Protein AF-A0A6P4ZJT4-F1 (afdb_monomer_lite)

Structure (mmCIF, N/CA/C/O backbone):
data_AF-A0A6P4ZJT4-F1
#
_entry.id   AF-A0A6P4ZJT4-F1
#
loop_
_atom_site.group_PDB
_atom_site.id
_atom_site.type_symbol
_atom_site.label_atom_id
_atom_site.label_alt_id
_atom_site.label_comp_id
_atom_site.label_asym_id
_atom_site.label_entity_id
_atom_site.label_seq_id
_atom_site.pdbx_PDB_ins_code
_atom_site.Cartn_x
_atom_site.Cartn_y
_atom_site.Cartn_z
_atom_site.occupancy
_atom_site.B_iso_or_equiv
_atom_site.auth_seq_id
_atom_site.auth_comp_id
_atom_site.auth_asym_id
_atom_site.auth_atom_id
_atom_site.pdbx_PDB_model_num
ATOM 1 N N . MET A 1 1 ? -10.782 26.695 17.161 1.00 53.09 1 MET A N 1
ATOM 2 C CA . MET A 1 1 ? -10.018 25.432 17.082 1.00 53.09 1 MET A CA 1
ATOM 3 C C . MET A 1 1 ? -9.394 25.384 15.690 1.00 53.09 1 MET A C 1
ATOM 5 O O . MET A 1 1 ? -10.110 25.182 14.721 1.00 53.09 1 MET A O 1
ATOM 9 N N . MET A 1 2 ? -8.121 25.774 15.571 1.00 40.50 2 MET A N 1
ATOM 10 C CA . MET A 1 2 ? -7.409 25.931 14.291 1.00 40.50 2 MET A CA 1
ATOM 11 C C . MET A 1 2 ? -7.047 24.556 13.714 1.00 40.50 2 MET A C 1
ATOM 13 O O . MET A 1 2 ? -6.354 23.785 14.372 1.00 40.50 2 MET A O 1
ATOM 17 N N . MET A 1 3 ? -7.505 24.258 12.495 1.00 47.78 3 MET A N 1
ATOM 18 C CA . MET A 1 3 ? -7.071 23.082 11.738 1.00 47.78 3 MET A CA 1
ATOM 19 C C . MET A 1 3 ? -5.706 23.366 11.100 1.00 47.78 3 MET A C 1
ATOM 21 O O . MET A 1 3 ? -5.575 24.247 10.252 1.00 47.78 3 MET A O 1
ATOM 25 N N . MET A 1 4 ? -4.686 22.624 11.530 1.00 55.84 4 MET A N 1
ATOM 26 C CA . MET A 1 4 ? -3.357 22.615 10.920 1.00 55.84 4 MET A CA 1
ATOM 27 C C . MET A 1 4 ? -3.413 21.809 9.615 1.00 55.84 4 MET A C 1
ATOM 29 O O . MET A 1 4 ? -3.658 20.605 9.632 1.00 55.84 4 MET A O 1
ATOM 33 N N . MET A 1 5 ? -3.186 22.477 8.483 1.00 57.88 5 MET A N 1
ATOM 34 C CA . MET A 1 5 ? -3.015 21.843 7.173 1.00 57.88 5 MET A CA 1
ATOM 35 C C . MET A 1 5 ? -1.706 21.038 7.150 1.00 57.88 5 MET A C 1
ATOM 37 O O . MET A 1 5 ? -0.626 21.583 7.385 1.00 57.88 5 MET A O 1
ATOM 41 N N . GLY A 1 6 ? -1.804 19.740 6.858 1.00 51.75 6 GLY A N 1
ATOM 42 C CA . GLY A 1 6 ? -0.665 18.837 6.710 1.00 51.75 6 GLY A CA 1
ATOM 43 C C . GLY A 1 6 ? 0.216 19.216 5.518 1.00 51.75 6 GLY A C 1
ATOM 44 O O . GLY A 1 6 ? -0.251 19.357 4.390 1.00 51.75 6 GLY A O 1
ATOM 45 N N . SER A 1 7 ? 1.511 19.381 5.781 1.00 51.06 7 SER A N 1
ATOM 46 C CA . SER A 1 7 ? 2.529 19.710 4.787 1.00 51.06 7 SER A CA 1
ATOM 47 C C . SER A 1 7 ? 2.792 18.514 3.860 1.00 51.06 7 SER A C 1
ATOM 49 O O . SER A 1 7 ? 3.227 17.452 4.309 1.00 51.06 7 SER A O 1
ATOM 51 N N . ALA A 1 8 ? 2.533 18.679 2.561 1.00 53.91 8 ALA A N 1
ATOM 52 C CA . ALA A 1 8 ? 2.840 17.682 1.542 1.00 53.91 8 ALA A CA 1
ATOM 53 C C . ALA A 1 8 ? 4.365 17.552 1.360 1.00 53.91 8 ALA A C 1
ATOM 55 O O . ALA A 1 8 ? 5.026 18.429 0.797 1.00 53.91 8 ALA A O 1
ATOM 56 N N . LYS A 1 9 ? 4.931 16.436 1.836 1.00 55.84 9 LYS A N 1
ATOM 57 C CA . LYS A 1 9 ? 6.321 16.039 1.574 1.00 55.84 9 LYS A CA 1
ATOM 58 C C . LYS A 1 9 ? 6.493 15.779 0.075 1.00 55.84 9 LYS A C 1
ATOM 60 O O . LYS A 1 9 ? 5.914 14.841 -0.466 1.00 55.84 9 LYS A O 1
ATOM 65 N N . ARG A 1 10 ? 7.297 16.607 -0.597 1.00 51.69 10 ARG A N 1
ATOM 66 C CA . ARG A 1 10 ? 7.714 16.372 -1.988 1.00 51.69 10 ARG A CA 1
ATOM 67 C C . ARG A 1 10 ? 8.561 15.092 -2.058 1.00 51.69 10 ARG A C 1
ATOM 69 O O . ARG A 1 10 ? 9.403 14.905 -1.176 1.00 51.69 10 ARG A O 1
ATOM 76 N N . PRO A 1 11 ? 8.396 14.241 -3.085 1.00 56.72 11 PRO A N 1
ATOM 77 C CA . PRO A 1 11 ? 9.310 13.130 -3.312 1.00 56.72 11 PRO A CA 1
ATOM 78 C C . PRO A 1 11 ? 10.709 13.681 -3.611 1.00 56.72 11 PRO A C 1
ATOM 80 O O . PRO A 1 11 ? 10.875 14.605 -4.411 1.00 56.72 11 PRO A O 1
ATOM 83 N N . SER A 1 12 ? 11.711 13.144 -2.919 1.00 62.28 12 SER A N 1
ATOM 84 C CA . SER A 1 12 ? 13.115 13.457 -3.162 1.00 62.28 12 SER A CA 1
ATOM 85 C C . SER A 1 12 ? 13.515 12.999 -4.570 1.00 62.28 12 SER A C 1
ATOM 87 O O . SER A 1 12 ? 13.086 11.930 -5.009 1.00 62.28 12 SER A O 1
ATOM 89 N N . PRO A 1 13 ? 14.346 13.766 -5.297 1.00 50.84 13 PRO A N 1
ATOM 90 C CA . PRO A 1 13 ? 14.878 13.303 -6.568 1.00 50.84 13 PRO A CA 1
ATOM 91 C C . PRO A 1 13 ? 15.737 12.060 -6.321 1.00 50.84 13 PRO A C 1
ATOM 93 O O . PRO A 1 13 ? 16.688 12.090 -5.533 1.00 50.84 13 PRO A O 1
ATOM 96 N N . SER A 1 14 ? 15.386 10.957 -6.985 1.00 56.62 14 SER A N 1
ATOM 97 C CA . SER A 1 14 ? 16.193 9.744 -7.006 1.00 56.62 14 SER A CA 1
ATOM 98 C C . SER A 1 14 ? 17.591 10.103 -7.500 1.00 56.62 14 SER A C 1
ATOM 100 O O . SER A 1 14 ? 17.756 10.577 -8.626 1.00 56.62 14 SER A O 1
ATOM 102 N N . ARG A 1 15 ? 18.605 9.884 -6.659 1.00 45.78 15 ARG A N 1
ATOM 103 C CA . ARG A 1 15 ? 20.004 9.905 -7.086 1.00 45.78 15 ARG A CA 1
ATOM 104 C C . ARG A 1 15 ? 20.163 8.855 -8.182 1.00 45.78 15 ARG A C 1
ATOM 106 O O . ARG A 1 15 ? 20.224 7.667 -7.885 1.00 45.78 15 ARG A O 1
ATOM 113 N N . CYS A 1 16 ? 20.246 9.292 -9.434 1.00 40.81 16 CYS A N 1
ATOM 114 C CA . CYS A 1 16 ? 20.823 8.481 -10.492 1.00 40.81 16 CYS A CA 1
ATOM 115 C C . CYS A 1 16 ? 22.247 8.131 -10.055 1.00 40.81 16 CYS A C 1
ATOM 117 O O . CYS A 1 16 ? 23.111 9.006 -9.979 1.00 40.81 16 CYS A O 1
ATOM 119 N N . SER A 1 17 ? 22.494 6.865 -9.725 1.00 48.25 17 SER A N 1
ATOM 120 C CA . SER A 1 17 ? 23.848 6.349 -9.588 1.00 48.25 17 SER A CA 1
ATOM 121 C C . SER A 1 17 ? 24.466 6.333 -10.982 1.00 48.25 17 SER A C 1
ATOM 123 O O . SER A 1 17 ? 24.326 5.367 -11.731 1.00 48.25 17 SER A O 1
ATOM 125 N N . SER A 1 18 ? 25.120 7.428 -11.365 1.00 47.78 18 SER A N 1
ATOM 126 C CA . SER A 1 18 ? 26.053 7.398 -12.481 1.00 47.78 18 SER A CA 1
ATOM 127 C C . SER A 1 18 ? 27.226 6.528 -12.044 1.00 47.78 18 SER A C 1
ATOM 129 O O . SER A 1 18 ? 28.156 6.996 -11.384 1.00 47.78 18 SER A O 1
ATOM 131 N N . THR A 1 19 ? 27.162 5.240 -12.361 1.00 49.78 19 THR A N 1
ATOM 132 C CA . THR A 1 19 ? 28.327 4.365 -12.314 1.00 49.78 19 THR A CA 1
ATOM 133 C C . THR A 1 19 ? 29.277 4.878 -13.386 1.00 49.78 19 THR A C 1
ATOM 135 O O . THR A 1 19 ? 29.149 4.552 -14.563 1.00 49.78 19 THR A O 1
ATOM 138 N N . VAL A 1 20 ? 30.176 5.778 -12.993 1.00 56.41 20 VAL A N 1
ATOM 139 C CA . VAL A 1 20 ? 31.288 6.190 -13.844 1.00 56.41 20 VAL A CA 1
ATOM 140 C C . VAL A 1 20 ? 32.082 4.915 -14.130 1.00 56.41 20 VAL A C 1
ATOM 142 O O . VAL A 1 20 ? 32.485 4.250 -13.170 1.00 56.41 20 VAL A O 1
ATOM 145 N N . PRO A 1 21 ? 32.285 4.513 -15.396 1.00 53.72 21 PRO A N 1
ATOM 146 C CA . PRO A 1 21 ? 33.153 3.387 -15.682 1.00 53.72 21 PRO A CA 1
ATOM 147 C C . PRO A 1 21 ? 34.548 3.755 -15.175 1.00 53.72 21 PRO A C 1
ATOM 149 O O . PRO A 1 21 ? 35.162 4.714 -15.643 1.00 53.72 21 PRO A O 1
ATOM 152 N N . VAL A 1 22 ? 35.018 3.024 -14.165 1.00 56.09 22 VAL A N 1
ATOM 153 C CA . VAL A 1 22 ? 36.382 3.138 -13.654 1.00 56.09 22 VAL A CA 1
ATOM 154 C C . VAL A 1 22 ? 37.305 2.797 -14.819 1.00 56.09 22 VAL A C 1
ATOM 156 O O . VAL A 1 22 ? 37.375 1.646 -15.248 1.00 56.09 22 VAL A O 1
ATOM 159 N N . LEU A 1 23 ? 37.974 3.811 -15.372 1.00 56.72 23 LEU A N 1
ATOM 160 C CA . LEU A 1 23 ? 39.042 3.598 -16.341 1.00 56.72 23 LEU A CA 1
ATOM 161 C C . LEU A 1 23 ? 40.081 2.662 -15.706 1.00 56.72 23 LEU A C 1
ATOM 163 O O . LEU A 1 23 ? 40.459 2.888 -14.551 1.00 56.72 23 LEU A O 1
ATOM 167 N N . PRO A 1 24 ? 40.557 1.628 -16.423 1.00 55.00 24 PRO A N 1
ATOM 168 C CA . PRO A 1 24 ? 41.607 0.767 -15.906 1.00 55.00 24 PRO A CA 1
ATOM 169 C C . PRO A 1 24 ? 42.816 1.637 -15.561 1.00 55.00 24 PRO A C 1
ATOM 171 O O . PRO A 1 24 ? 43.368 2.324 -16.423 1.00 55.00 24 PRO A O 1
ATOM 174 N N . GLN A 1 25 ? 43.202 1.636 -14.283 1.00 54.00 25 GLN A N 1
ATOM 175 C CA . GLN A 1 25 ? 44.420 2.297 -13.842 1.00 54.00 25 GLN A CA 1
ATOM 176 C C . GLN A 1 25 ? 45.604 1.604 -14.515 1.00 54.00 25 GLN A C 1
ATOM 178 O O . GLN A 1 25 ? 46.002 0.501 -14.137 1.00 54.00 25 GLN A O 1
ATOM 183 N N . ILE A 1 26 ? 46.159 2.253 -15.535 1.00 54.59 26 ILE A N 1
ATOM 184 C CA . ILE A 1 26 ? 47.444 1.872 -16.106 1.00 54.59 26 ILE A CA 1
ATOM 185 C C . ILE A 1 26 ? 48.473 2.149 -15.012 1.00 54.59 26 ILE A C 1
ATOM 187 O O . ILE A 1 26 ? 48.797 3.301 -14.726 1.00 54.59 26 ILE A O 1
ATOM 191 N N . LYS A 1 27 ? 48.943 1.086 -14.353 1.00 58.81 27 LYS A N 1
ATOM 192 C CA . LYS A 1 27 ? 50.059 1.177 -13.410 1.00 58.81 27 LYS A CA 1
ATOM 193 C C . LYS A 1 27 ? 51.254 1.769 -14.169 1.00 58.81 27 LYS A C 1
ATOM 195 O O . LYS A 1 27 ? 51.570 1.253 -15.245 1.00 58.81 27 LYS A O 1
ATOM 200 N N . PRO A 1 28 ? 51.913 2.826 -13.662 1.00 54.66 28 PRO A N 1
ATOM 201 C CA . PRO A 1 28 ? 53.123 3.320 -14.299 1.00 54.66 28 PRO A CA 1
ATOM 202 C C . PRO A 1 28 ? 54.159 2.185 -14.323 1.00 54.66 28 PRO A C 1
ATOM 204 O O . PRO A 1 28 ? 54.246 1.423 -13.353 1.00 54.66 28 PRO A O 1
ATOM 207 N N . PRO A 1 29 ? 54.923 2.020 -15.416 1.00 52.59 29 PRO A N 1
ATOM 208 C CA . PRO A 1 29 ? 55.964 1.007 -15.468 1.00 52.59 29 PRO A CA 1
ATOM 209 C C . PRO A 1 29 ? 56.957 1.251 -14.329 1.00 52.59 29 PRO A C 1
ATOM 211 O O . PRO A 1 29 ? 57.444 2.364 -14.139 1.00 52.59 29 PRO A O 1
ATOM 214 N N . HIS A 1 30 ? 57.228 0.197 -13.560 1.00 50.47 30 HIS A N 1
ATOM 215 C CA . HIS A 1 30 ? 58.174 0.199 -12.451 1.00 50.47 30 HIS A CA 1
ATOM 216 C C . HIS A 1 30 ? 59.556 0.616 -12.980 1.00 50.47 30 HIS A C 1
ATOM 218 O O . HIS A 1 30 ? 60.232 -0.146 -13.674 1.00 50.47 30 HIS A O 1
ATOM 224 N N . ALA A 1 31 ? 59.958 1.854 -12.702 1.00 55.44 31 ALA A N 1
ATOM 225 C CA . ALA A 1 31 ? 61.231 2.409 -13.135 1.00 55.44 31 ALA A CA 1
ATOM 226 C C . ALA A 1 31 ? 62.360 1.927 -12.216 1.00 55.44 31 ALA A C 1
ATOM 228 O O . ALA A 1 31 ? 62.907 2.690 -11.432 1.00 55.44 31 ALA A O 1
ATOM 229 N N . THR A 1 32 ? 62.712 0.648 -12.314 1.00 57.62 32 THR A N 1
ATOM 230 C CA . THR A 1 32 ? 63.961 0.107 -11.760 1.00 57.62 32 THR A CA 1
ATOM 231 C C . THR A 1 32 ? 64.518 -0.972 -12.684 1.00 57.62 32 THR A C 1
ATOM 233 O O . THR A 1 32 ? 64.691 -2.126 -12.308 1.00 57.62 32 THR A O 1
ATOM 236 N N . LYS A 1 33 ? 64.837 -0.590 -13.926 1.00 44.62 33 LYS A N 1
ATOM 237 C CA . LYS A 1 33 ? 65.942 -1.242 -14.634 1.00 44.62 33 LYS A CA 1
ATOM 238 C C . LYS A 1 33 ? 67.204 -0.470 -14.283 1.00 44.62 33 LYS A C 1
ATOM 240 O O . LYS A 1 33 ? 67.409 0.641 -14.763 1.00 44.62 33 LYS A O 1
ATOM 245 N N . ILE A 1 34 ? 68.017 -1.052 -13.410 1.00 53.38 34 ILE A N 1
ATOM 246 C CA . ILE A 1 34 ? 69.407 -0.639 -13.236 1.00 53.38 34 ILE A CA 1
ATOM 247 C C . ILE A 1 34 ? 70.065 -0.842 -14.603 1.00 53.38 34 ILE A C 1
ATOM 249 O O . ILE A 1 34 ? 70.221 -1.974 -15.055 1.00 53.38 34 ILE A O 1
ATOM 253 N N . TYR A 1 35 ? 70.385 0.249 -15.297 1.00 45.09 35 TYR A N 1
ATOM 254 C CA . TYR A 1 35 ? 71.270 0.195 -16.452 1.00 45.09 35 TYR A CA 1
ATOM 255 C C . TYR A 1 35 ? 72.675 -0.104 -15.925 1.00 45.09 35 TYR A C 1
ATOM 257 O O . TYR A 1 35 ? 73.381 0.793 -15.469 1.00 45.09 35 TYR A O 1
ATOM 265 N N . THR A 1 36 ? 73.092 -1.366 -15.958 1.00 55.34 36 THR A N 1
ATOM 266 C CA . THR A 1 36 ? 74.514 -1.700 -15.905 1.00 55.34 36 THR A CA 1
ATOM 267 C C . THR A 1 36 ? 75.137 -1.235 -17.215 1.00 55.34 36 THR A C 1
ATOM 269 O O . THR A 1 36 ? 74.946 -1.839 -18.268 1.00 55.34 36 THR A O 1
ATOM 272 N N . LEU A 1 37 ? 75.843 -0.105 -17.158 1.00 53.03 37 LEU A N 1
ATOM 273 C CA . LEU A 1 37 ? 76.653 0.395 -18.264 1.00 53.03 37 LEU A CA 1
ATOM 274 C C . LEU A 1 37 ? 77.737 -0.649 -18.596 1.00 53.03 37 LEU A C 1
ATOM 276 O O . LEU A 1 37 ? 78.539 -0.982 -17.717 1.00 53.03 37 LEU A O 1
ATOM 280 N N . PRO A 1 38 ? 77.810 -1.167 -19.833 1.00 48.69 38 PRO A N 1
ATOM 281 C CA . PRO A 1 38 ? 78.919 -2.008 -20.244 1.00 48.69 38 PRO A CA 1
ATOM 282 C C . PRO A 1 38 ? 80.107 -1.087 -20.527 1.00 48.69 38 PRO A C 1
ATOM 284 O O . PRO A 1 38 ? 80.087 -0.311 -21.479 1.00 48.69 38 PRO A O 1
ATOM 287 N N . GLY A 1 39 ? 81.136 -1.133 -19.681 1.00 52.00 39 GLY A N 1
ATOM 288 C CA . GLY A 1 39 ? 82.367 -0.380 -19.938 1.00 52.00 39 GLY A CA 1
ATOM 289 C C . GLY A 1 39 ? 83.024 0.280 -18.735 1.00 52.00 39 GLY A C 1
ATOM 290 O O . GLY A 1 39 ? 83.668 1.313 -18.904 1.00 52.00 39 GLY A O 1
ATOM 291 N N . VAL A 1 40 ? 82.929 -0.304 -17.537 1.00 48.12 40 VAL A N 1
ATOM 292 C CA . VAL A 1 40 ? 83.880 0.030 -16.468 1.00 48.12 40 VAL A CA 1
ATOM 293 C C . VAL A 1 40 ? 85.230 -0.568 -16.859 1.00 48.12 40 VAL A C 1
ATOM 295 O O . VAL A 1 40 ? 85.550 -1.709 -16.537 1.00 48.12 40 VAL A O 1
ATOM 298 N N . LYS A 1 41 ? 86.015 0.197 -17.621 1.00 50.06 41 LYS A N 1
ATOM 299 C CA . LYS A 1 41 ? 87.441 -0.068 -17.790 1.00 50.06 41 LYS A CA 1
ATOM 300 C C . LYS A 1 41 ? 88.077 0.185 -16.428 1.00 50.06 41 LYS A C 1
ATOM 302 O O . LYS A 1 41 ? 88.119 1.326 -15.975 1.00 50.06 41 LYS A O 1
ATOM 307 N N . THR A 1 42 ? 88.535 -0.867 -15.758 1.00 49.78 42 THR A N 1
ATOM 308 C CA . THR A 1 42 ? 89.424 -0.741 -14.602 1.00 49.78 42 THR A CA 1
ATOM 309 C C . THR A 1 42 ? 90.692 -0.041 -15.072 1.00 49.78 42 THR A C 1
ATOM 311 O O . THR A 1 42 ? 91.572 -0.659 -15.667 1.00 49.78 42 THR A O 1
ATOM 314 N N . LEU A 1 43 ? 90.754 1.275 -14.872 1.00 51.50 43 LEU A N 1
ATOM 315 C CA . LEU A 1 43 ? 91.954 2.064 -15.096 1.00 51.50 43 LEU A CA 1
ATOM 316 C C . LEU A 1 43 ? 92.943 1.719 -13.981 1.00 51.50 43 LEU A C 1
ATOM 318 O O . LEU A 1 43 ? 92.957 2.336 -12.920 1.00 51.50 43 LEU A O 1
ATOM 322 N N . THR A 1 44 ? 93.775 0.710 -14.221 1.00 55.69 44 THR A N 1
ATOM 323 C CA . THR A 1 44 ? 95.060 0.565 -13.540 1.00 55.69 44 THR A CA 1
ATOM 324 C C . THR A 1 44 ? 95.954 1.705 -14.021 1.00 55.69 44 THR A C 1
ATOM 326 O O . THR A 1 44 ? 96.679 1.566 -15.003 1.00 55.69 44 THR A O 1
ATOM 329 N N . ALA A 1 45 ? 95.837 2.871 -13.390 1.00 53.16 45 ALA A N 1
ATOM 330 C CA . ALA A 1 45 ? 96.650 4.038 -13.701 1.00 53.16 45 ALA A CA 1
ATOM 331 C C . ALA A 1 45 ? 97.302 4.552 -12.416 1.00 53.16 45 ALA A C 1
ATOM 333 O O . ALA A 1 45 ? 96.682 5.212 -11.585 1.00 53.16 45 ALA A O 1
ATOM 334 N N . THR A 1 46 ? 98.579 4.216 -12.268 1.00 59.62 46 THR A N 1
ATOM 335 C CA . THR A 1 46 ? 99.530 4.695 -11.261 1.00 59.62 46 THR A CA 1
ATOM 336 C C . THR A 1 46 ? 99.884 6.171 -11.482 1.00 59.62 46 THR A C 1
ATOM 338 O O . THR A 1 46 ? 101.041 6.511 -11.725 1.00 59.62 46 THR A O 1
ATOM 341 N N . HIS A 1 47 ? 98.896 7.066 -11.404 1.00 60.84 47 HIS A N 1
ATOM 342 C CA . HIS A 1 47 ? 99.123 8.512 -11.380 1.00 60.84 47 HIS A CA 1
ATOM 343 C C . HIS A 1 47 ? 98.346 9.149 -10.220 1.00 60.84 47 HIS A C 1
ATOM 345 O O . HIS A 1 47 ? 97.143 8.912 -10.099 1.00 60.84 47 HIS A O 1
ATOM 351 N N . PRO A 1 48 ? 98.998 9.943 -9.348 1.00 64.75 48 PRO A N 1
ATOM 352 C CA . PRO A 1 48 ? 98.296 10.618 -8.268 1.00 64.75 48 PRO A CA 1
ATOM 353 C C . PRO A 1 48 ? 97.287 11.610 -8.860 1.00 64.75 48 PRO A C 1
ATOM 355 O O . PRO A 1 48 ? 97.643 12.444 -9.693 1.00 64.75 48 PRO A O 1
ATOM 358 N N . ILE A 1 49 ? 96.026 11.507 -8.431 1.00 63.38 49 ILE A N 1
ATOM 359 C CA . ILE A 1 49 ? 94.952 12.435 -8.808 1.00 63.38 49 ILE A CA 1
ATOM 360 C C . ILE A 1 49 ? 95.421 13.862 -8.467 1.00 63.38 49 ILE A C 1
ATOM 362 O O . ILE A 1 49 ? 95.766 14.118 -7.307 1.00 63.38 49 ILE A O 1
ATOM 366 N N . PRO A 1 50 ? 95.466 14.799 -9.433 1.00 69.56 50 PRO A N 1
ATOM 367 C CA . PRO A 1 50 ? 95.875 16.168 -9.151 1.00 69.56 50 PRO A CA 1
ATOM 368 C C . PRO A 1 50 ? 94.891 16.800 -8.161 1.00 69.56 50 PRO A C 1
ATOM 370 O O . PRO A 1 50 ? 93.678 16.629 -8.282 1.00 69.56 50 PRO A O 1
ATOM 373 N N . ARG A 1 51 ? 95.410 17.517 -7.154 1.00 68.25 51 ARG A N 1
ATOM 374 C CA . ARG A 1 51 ? 94.588 18.145 -6.108 1.00 68.25 51 ARG A CA 1
ATOM 375 C C . ARG A 1 51 ? 93.599 19.128 -6.744 1.00 68.25 51 ARG A C 1
ATOM 377 O O . ARG A 1 51 ? 93.994 20.183 -7.236 1.00 68.25 51 ARG A O 1
ATOM 384 N N . LEU A 1 52 ? 92.318 18.767 -6.728 1.00 65.25 52 LEU A N 1
ATOM 385 C CA . LEU A 1 52 ? 91.219 19.598 -7.208 1.00 65.25 52 LEU A CA 1
ATOM 386 C C . LEU A 1 52 ? 91.079 20.817 -6.281 1.00 65.25 52 LEU A C 1
ATOM 388 O O . LEU A 1 52 ? 90.913 20.650 -5.075 1.00 65.25 52 LEU A O 1
ATOM 392 N N . ASN A 1 53 ? 91.176 22.037 -6.818 1.00 72.44 53 ASN A N 1
ATOM 393 C CA . ASN A 1 53 ? 90.979 23.258 -6.033 1.00 72.44 53 ASN A CA 1
ATOM 394 C C . ASN A 1 53 ? 89.467 23.496 -5.831 1.00 72.44 53 ASN A C 1
ATOM 396 O O . ASN A 1 53 ? 88.786 23.801 -6.812 1.00 72.44 53 ASN A O 1
ATOM 400 N N . PRO A 1 54 ? 88.932 23.389 -4.598 1.00 69.69 54 PRO A N 1
ATOM 401 C CA . PRO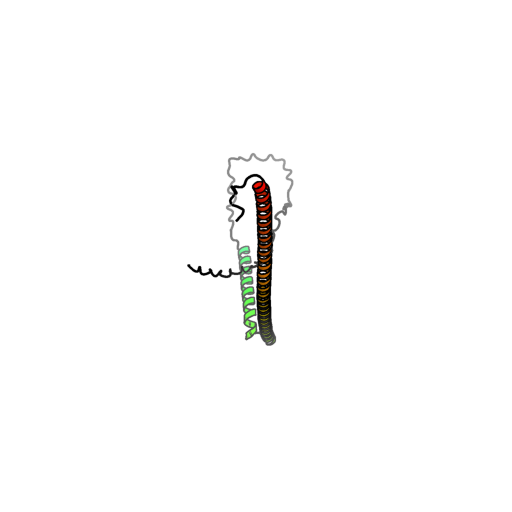 A 1 54 ? 87.492 23.467 -4.341 1.00 69.69 54 PRO A CA 1
ATOM 402 C C . PRO A 1 54 ? 86.904 24.874 -4.535 1.00 69.69 54 PRO A C 1
ATOM 404 O O . PRO A 1 54 ? 85.688 25.024 -4.565 1.00 69.69 54 PRO A O 1
ATOM 407 N N . LEU A 1 55 ? 87.745 25.905 -4.669 1.00 70.69 55 LEU A N 1
ATOM 408 C CA . LEU A 1 55 ? 87.315 27.300 -4.819 1.00 70.69 55 LEU A CA 1
ATOM 409 C C . LEU A 1 55 ? 87.217 27.759 -6.281 1.00 70.69 55 LEU A C 1
ATOM 411 O O . LEU A 1 55 ? 86.857 28.908 -6.533 1.00 70.69 55 LEU A O 1
ATOM 415 N N . ARG A 1 56 ? 87.528 26.898 -7.261 1.00 68.12 56 ARG A N 1
ATOM 416 C CA . ARG A 1 56 ? 87.401 27.251 -8.681 1.00 68.12 56 ARG A CA 1
ATOM 417 C C . ARG A 1 56 ? 86.037 26.791 -9.214 1.00 68.12 56 ARG A C 1
ATOM 419 O O . ARG A 1 56 ? 85.807 25.583 -9.247 1.00 68.12 56 ARG A O 1
ATOM 426 N N . PRO A 1 57 ? 85.146 27.696 -9.668 1.00 69.00 57 PRO A N 1
ATOM 427 C CA . PRO A 1 57 ? 83.931 27.273 -10.354 1.00 69.00 57 PRO A CA 1
ATOM 428 C C . PRO A 1 57 ? 84.299 26.489 -11.629 1.00 69.00 57 PRO A C 1
ATOM 430 O O . PRO A 1 57 ? 85.294 26.838 -12.279 1.00 69.00 57 PRO A O 1
ATOM 433 N N . PRO A 1 58 ? 83.549 25.425 -11.981 1.00 68.88 58 PRO A N 1
ATOM 434 C CA . PRO A 1 58 ? 83.846 24.613 -13.156 1.00 68.88 58 PRO A CA 1
ATOM 435 C C . PRO A 1 58 ? 83.908 25.488 -14.416 1.00 68.88 58 PRO A C 1
ATOM 437 O O . PRO A 1 58 ? 83.090 26.405 -14.547 1.00 68.88 58 PRO A O 1
ATOM 440 N N . PRO A 1 59 ? 84.854 25.246 -15.343 1.00 62.03 59 PRO A N 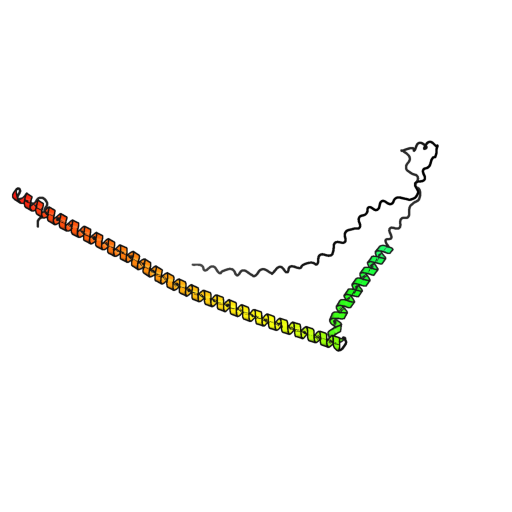1
ATOM 441 C CA . PRO A 1 59 ? 84.882 25.974 -16.604 1.00 62.03 59 PRO A CA 1
ATOM 442 C C . PRO A 1 59 ? 83.537 25.795 -17.318 1.00 62.03 59 PRO A C 1
ATOM 444 O O . PRO A 1 59 ? 82.948 24.715 -17.277 1.00 62.03 59 PRO A O 1
ATOM 447 N N . HIS A 1 60 ? 83.032 26.860 -17.949 1.00 60.88 60 HIS A N 1
ATOM 448 C CA . HIS A 1 60 ? 81.812 26.813 -18.757 1.00 60.88 60 HIS A CA 1
ATOM 449 C C . HIS A 1 60 ? 82.049 25.951 -20.010 1.00 60.88 60 HIS A C 1
ATOM 451 O O . HIS A 1 60 ? 82.253 26.461 -21.111 1.00 60.88 60 HIS A O 1
ATOM 457 N N . GLU A 1 61 ? 82.050 24.632 -19.838 1.00 61.50 61 GLU A N 1
ATOM 458 C CA . GLU A 1 61 ? 82.115 23.652 -20.914 1.00 61.50 61 GLU A CA 1
ATOM 459 C C . GLU A 1 61 ? 80.772 23.628 -21.640 1.00 61.50 61 GLU A C 1
ATOM 461 O O . GLU A 1 61 ? 79.845 22.915 -21.268 1.00 61.50 61 GLU A O 1
ATOM 466 N N . GLY A 1 62 ? 80.678 24.464 -22.676 1.00 59.66 62 GLY A N 1
ATOM 467 C CA . GLY A 1 62 ? 79.608 24.449 -23.664 1.00 59.66 62 GLY A CA 1
ATOM 468 C C . GLY A 1 62 ? 78.268 24.957 -23.135 1.00 59.66 62 GLY A C 1
ATOM 469 O O . GLY A 1 62 ? 77.606 24.332 -22.311 1.00 59.66 62 GLY A O 1
ATOM 470 N N . ARG A 1 63 ? 77.777 26.069 -23.691 1.00 59.72 63 ARG A N 1
ATOM 471 C CA . ARG A 1 63 ? 76.342 26.367 -23.625 1.00 59.72 63 ARG A CA 1
ATOM 472 C C . ARG A 1 63 ? 75.598 25.204 -24.288 1.00 59.72 63 ARG A C 1
ATOM 474 O O . ARG A 1 63 ? 75.581 25.089 -25.509 1.00 59.72 63 ARG A O 1
ATOM 481 N N . ARG A 1 64 ? 75.028 24.306 -23.484 1.00 62.53 64 ARG A N 1
ATOM 482 C CA . ARG A 1 64 ? 74.132 23.252 -23.960 1.00 62.53 64 ARG A CA 1
ATOM 483 C C . ARG A 1 64 ? 72.855 23.937 -24.440 1.00 62.53 64 ARG A C 1
ATOM 485 O O . ARG A 1 64 ? 72.009 24.309 -23.631 1.00 62.53 64 ARG A O 1
ATOM 492 N N . ASN A 1 65 ? 72.725 24.128 -25.747 1.00 61.28 65 ASN A N 1
ATOM 493 C CA . ASN A 1 65 ? 71.455 24.507 -26.352 1.00 61.28 65 ASN A CA 1
ATOM 494 C C . ASN A 1 65 ? 70.528 23.287 -26.240 1.00 61.28 65 ASN A C 1
ATOM 496 O O . ASN A 1 65 ? 70.573 22.388 -27.074 1.00 61.28 65 ASN A O 1
ATOM 500 N N . VAL A 1 66 ? 69.760 23.195 -25.154 1.00 60.88 66 VAL A N 1
ATOM 501 C CA . VAL A 1 66 ? 68.709 22.184 -25.001 1.00 60.88 66 VAL A CA 1
ATOM 502 C C . VAL A 1 66 ? 67.448 22.768 -25.620 1.00 60.88 66 VAL A C 1
ATOM 504 O O . VAL A 1 66 ? 66.818 23.647 -25.035 1.00 60.88 66 VAL A O 1
ATOM 507 N N . SER A 1 67 ? 67.080 22.303 -26.811 1.00 63.12 67 SER A N 1
ATOM 508 C CA . SER A 1 67 ? 65.748 22.551 -27.353 1.00 63.12 67 SER A CA 1
ATOM 509 C C . SER A 1 67 ? 64.740 21.794 -26.483 1.00 63.12 67 SER A C 1
ATOM 511 O O . SER A 1 67 ? 64.711 20.565 -26.493 1.00 63.12 67 SER A O 1
ATOM 513 N N . LEU A 1 68 ? 63.906 22.511 -25.726 1.00 63.28 68 LEU A N 1
ATOM 514 C CA . LEU A 1 68 ? 62.780 21.946 -24.958 1.00 63.28 68 LEU A CA 1
ATOM 515 C C . LEU A 1 68 ? 61.604 21.518 -25.863 1.00 63.28 68 LEU A C 1
ATOM 517 O O . LEU A 1 68 ? 60.479 21.321 -25.403 1.00 63.28 68 LEU A O 1
ATOM 521 N N . GLU A 1 69 ? 61.851 21.413 -27.165 1.00 62.81 69 GLU A N 1
ATOM 522 C CA . GLU A 1 69 ? 60.849 21.156 -28.182 1.00 62.81 69 GLU A CA 1
ATOM 523 C C . GLU A 1 69 ? 60.399 19.692 -28.103 1.00 62.81 69 GLU A C 1
ATOM 525 O O . GLU A 1 69 ? 61.078 18.760 -28.527 1.00 62.81 69 GLU A O 1
ATOM 530 N N . THR A 1 70 ? 59.223 19.482 -27.520 1.00 68.62 70 THR A N 1
ATOM 531 C CA . THR A 1 70 ? 58.559 18.181 -27.350 1.00 68.62 70 THR A CA 1
ATOM 532 C C . THR A 1 70 ? 57.809 17.775 -28.623 1.00 68.62 70 THR A C 1
ATOM 534 O O . THR A 1 70 ? 56.653 17.364 -28.583 1.00 68.62 70 THR A O 1
ATOM 537 N N . VAL A 1 71 ? 58.454 17.918 -29.784 1.00 74.06 71 VAL A N 1
ATOM 538 C CA . VAL A 1 71 ? 57.807 17.768 -31.101 1.00 74.06 71 VAL A CA 1
ATOM 539 C C . VAL A 1 71 ? 57.229 16.366 -31.287 1.00 74.06 71 VAL A C 1
ATOM 541 O O . VAL A 1 71 ? 56.073 16.243 -31.674 1.00 74.06 71 VAL A O 1
ATOM 544 N N . GLU A 1 72 ? 57.972 15.316 -30.931 1.00 78.50 72 GLU A N 1
ATOM 545 C CA . GLU A 1 72 ? 57.536 13.925 -31.132 1.00 78.50 72 GLU A CA 1
ATOM 546 C C . GLU A 1 72 ? 56.357 13.536 -30.223 1.00 78.50 72 GLU A C 1
ATOM 548 O O . GLU A 1 72 ? 55.371 12.943 -30.661 1.00 78.50 72 GLU A O 1
ATOM 553 N N . THR A 1 73 ? 56.406 13.915 -28.942 1.00 81.44 73 THR A N 1
ATOM 554 C CA . THR A 1 73 ? 55.321 13.622 -27.993 1.00 81.44 73 THR A CA 1
ATOM 555 C C . THR A 1 73 ? 54.080 14.459 -28.287 1.00 81.44 73 THR A C 1
ATOM 557 O O . THR A 1 73 ? 52.957 13.957 -28.192 1.00 81.44 73 THR A O 1
ATOM 560 N N . HIS A 1 74 ? 54.258 15.714 -28.706 1.00 84.38 74 HIS A N 1
ATOM 561 C CA . HIS A 1 74 ? 53.165 16.547 -29.193 1.00 84.38 74 HIS A CA 1
ATOM 562 C C . HIS A 1 74 ? 52.560 15.968 -30.481 1.00 84.38 74 HIS A C 1
ATOM 564 O O . HIS A 1 74 ? 51.334 15.932 -30.610 1.00 84.38 74 HIS A O 1
ATOM 570 N N . HIS A 1 75 ? 53.380 15.483 -31.414 1.00 87.38 75 HIS A N 1
ATOM 571 C CA . HIS A 1 75 ? 52.924 14.857 -32.652 1.00 87.38 75 HIS A CA 1
ATOM 572 C C . HIS A 1 75 ? 52.090 13.600 -32.370 1.00 87.38 75 HIS A C 1
ATOM 574 O O . HIS A 1 75 ? 50.966 13.479 -32.861 1.00 87.38 75 HIS A O 1
ATOM 580 N N . HIS A 1 76 ? 52.569 12.725 -31.483 1.00 90.44 76 HIS A N 1
ATOM 581 C CA . HIS A 1 76 ? 51.838 11.533 -31.052 1.00 90.44 76 HIS A CA 1
ATOM 582 C C . HIS A 1 76 ? 50.479 11.869 -30.411 1.00 90.44 76 HIS A C 1
ATOM 584 O O . HIS A 1 76 ? 49.452 11.273 -30.747 1.00 90.44 76 HIS A O 1
ATOM 590 N N . ASN A 1 77 ? 50.446 12.856 -29.511 1.00 91.19 77 ASN A N 1
ATOM 591 C CA . ASN A 1 77 ? 49.208 13.289 -28.858 1.00 91.19 77 ASN A CA 1
ATOM 592 C C . ASN A 1 77 ? 48.216 13.911 -29.849 1.00 91.19 77 ASN A C 1
ATOM 594 O O . ASN A 1 77 ? 47.012 13.654 -29.762 1.00 91.19 77 ASN A O 1
ATOM 598 N N . LEU A 1 78 ? 48.714 14.687 -30.814 1.00 93.25 78 LEU A N 1
ATOM 599 C CA . LEU A 1 78 ? 47.902 15.252 -31.886 1.00 93.25 78 LEU A CA 1
ATOM 600 C C . LEU A 1 78 ? 47.286 14.143 -32.749 1.00 93.25 78 LEU A C 1
ATOM 602 O O . LEU A 1 78 ? 46.076 14.141 -32.968 1.00 93.25 78 LEU A O 1
ATOM 606 N N . GLN A 1 79 ? 48.087 13.162 -33.169 1.00 95.19 79 GLN A N 1
ATOM 607 C CA . GLN A 1 79 ? 47.616 12.024 -33.958 1.00 95.19 79 GLN A CA 1
ATOM 608 C C . GLN A 1 79 ? 46.556 11.210 -33.204 1.00 95.19 79 GLN A C 1
ATOM 610 O O . GLN A 1 79 ? 45.519 10.857 -33.767 1.00 95.19 79 GLN A O 1
ATOM 615 N N . ARG A 1 80 ? 46.765 10.963 -31.906 1.00 96.00 80 ARG A N 1
ATOM 616 C CA . ARG A 1 80 ? 45.783 10.285 -31.052 1.00 96.00 80 ARG A CA 1
ATOM 617 C C . ARG A 1 80 ? 44.468 11.058 -30.963 1.00 96.00 80 ARG A C 1
ATOM 619 O O . ARG A 1 80 ? 43.403 10.454 -31.080 1.00 96.00 80 ARG A O 1
ATOM 626 N N . SER A 1 81 ? 44.540 12.373 -30.761 1.00 96.00 81 SER A N 1
ATOM 627 C CA . SER A 1 81 ? 43.359 13.240 -30.706 1.00 96.00 81 SER A CA 1
ATOM 628 C C . SER A 1 81 ? 42.560 13.174 -32.010 1.00 96.00 81 SER A C 1
ATOM 630 O O . SER A 1 81 ? 41.349 12.959 -31.980 1.00 96.00 81 SER A O 1
ATOM 632 N N . LEU A 1 82 ? 43.240 13.246 -33.159 1.00 96.69 82 LEU A N 1
ATOM 633 C CA . LEU A 1 82 ? 42.609 13.145 -34.478 1.00 96.69 82 LEU A CA 1
ATOM 634 C C . LEU A 1 82 ? 41.909 11.798 -34.690 1.00 96.69 82 LEU A C 1
ATOM 636 O O . LEU A 1 82 ? 40.765 11.766 -35.142 1.00 96.69 82 LEU A O 1
ATOM 640 N N . LEU A 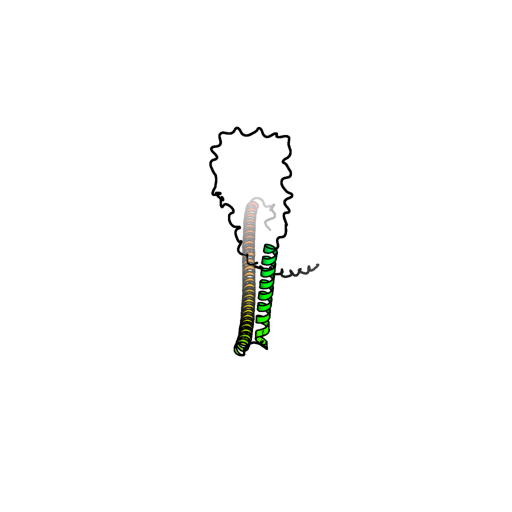1 83 ? 42.548 10.689 -34.311 1.00 97.25 83 LEU A N 1
ATOM 641 C CA . LEU A 1 83 ? 41.935 9.361 -34.404 1.00 97.25 83 LEU A CA 1
ATOM 642 C C . LEU A 1 83 ? 40.700 9.232 -33.506 1.00 97.25 83 LEU A C 1
ATOM 644 O O . LEU A 1 83 ? 39.694 8.660 -33.924 1.00 97.25 83 LEU A O 1
ATOM 648 N N . MET A 1 84 ? 40.741 9.789 -32.292 1.00 96.38 84 MET A N 1
ATOM 649 C CA . MET A 1 84 ? 39.578 9.804 -31.401 1.00 96.38 84 MET A CA 1
ATOM 650 C C . MET A 1 84 ? 38.431 10.638 -31.979 1.00 96.38 84 MET A C 1
ATOM 652 O O . MET A 1 84 ? 37.290 10.182 -31.976 1.00 96.38 84 MET A O 1
ATOM 656 N N . GLN A 1 85 ? 38.723 11.820 -32.527 1.00 97.00 85 GLN A N 1
ATOM 657 C CA . GLN A 1 85 ? 37.720 12.659 -33.190 1.00 97.00 85 GLN A CA 1
ATOM 658 C C . GLN A 1 85 ? 37.088 11.936 -34.383 1.00 97.00 85 GLN A C 1
ATOM 660 O O . GLN A 1 85 ? 35.867 11.938 -34.541 1.00 97.00 85 GLN A O 1
ATOM 665 N N . GLN A 1 86 ? 37.908 11.264 -35.189 1.00 96.81 86 GLN A N 1
ATOM 666 C CA . GLN A 1 86 ? 37.446 10.488 -36.330 1.00 96.81 86 GLN A CA 1
ATOM 667 C C . GLN A 1 86 ? 36.559 9.311 -35.896 1.00 96.81 86 GLN A C 1
ATOM 669 O O . GLN A 1 86 ? 35.491 9.099 -36.473 1.00 96.81 86 GLN A O 1
ATOM 674 N N . ALA A 1 87 ? 36.962 8.565 -34.866 1.00 96.56 87 ALA A N 1
ATOM 675 C CA . ALA A 1 87 ? 36.186 7.448 -34.334 1.00 96.56 87 ALA A CA 1
ATOM 676 C C . ALA A 1 87 ? 34.821 7.902 -33.795 1.00 96.56 87 ALA A C 1
ATOM 678 O O . ALA A 1 87 ? 33.798 7.286 -34.100 1.00 96.56 87 ALA A O 1
ATOM 679 N N . GLU A 1 88 ? 34.786 9.008 -33.050 1.00 95.50 88 GLU A N 1
ATOM 680 C CA . GLU A 1 88 ? 33.541 9.596 -32.555 1.00 95.50 88 GLU A CA 1
ATOM 681 C C . GLU A 1 88 ? 32.643 10.052 -33.706 1.00 95.50 88 GLU A C 1
ATOM 683 O O . GLU A 1 88 ? 31.459 9.707 -33.737 1.00 95.50 88 GLU A O 1
ATOM 688 N N . HIS A 1 89 ? 33.209 10.743 -34.700 1.00 95.88 89 HIS A N 1
ATOM 689 C CA . HIS A 1 89 ? 32.476 11.149 -35.896 1.00 95.88 89 HIS A CA 1
ATOM 690 C C . HIS A 1 89 ? 31.849 9.941 -36.602 1.00 95.88 89 HIS A C 1
ATOM 692 O O . HIS A 1 89 ? 30.657 9.954 -36.911 1.00 95.88 89 HIS A O 1
ATOM 698 N N . PHE A 1 90 ? 32.608 8.858 -36.791 1.00 94.00 90 PHE A N 1
ATOM 699 C CA . PHE A 1 90 ? 32.078 7.627 -37.373 1.00 94.00 90 PHE A CA 1
ATOM 700 C C . PHE A 1 90 ? 31.008 6.970 -36.504 1.00 94.00 90 PHE A C 1
ATOM 702 O O . PHE A 1 90 ? 30.026 6.467 -37.046 1.00 94.00 90 PHE A O 1
ATOM 709 N N . ARG A 1 91 ? 31.141 6.986 -35.175 1.00 93.56 91 ARG A N 1
ATOM 710 C CA . ARG A 1 91 ? 30.131 6.433 -34.264 1.00 93.56 91 ARG A CA 1
ATOM 711 C C . ARG A 1 91 ? 28.795 7.155 -34.413 1.00 93.56 91 ARG A C 1
ATOM 713 O O . ARG A 1 91 ? 27.768 6.498 -34.584 1.00 93.56 91 ARG A O 1
ATOM 720 N N . PHE A 1 92 ? 28.813 8.488 -34.382 1.00 92.06 92 PHE A N 1
ATOM 721 C CA . PHE A 1 92 ? 27.613 9.298 -34.588 1.00 92.06 92 PHE A CA 1
ATOM 722 C C . PHE A 1 92 ? 27.066 9.114 -36.003 1.00 92.06 92 PHE A C 1
ATOM 724 O O . PHE A 1 92 ? 25.885 8.825 -36.165 1.00 92.06 92 PHE A O 1
ATOM 731 N N . HIS A 1 93 ? 27.921 9.194 -37.024 1.00 92.38 93 HIS A N 1
ATOM 732 C CA . HIS A 1 93 ? 27.512 8.994 -38.411 1.00 92.38 93 HIS A CA 1
ATOM 733 C C . HIS A 1 93 ? 26.824 7.645 -38.627 1.00 92.38 93 HIS A C 1
ATOM 735 O O . HIS A 1 93 ? 25.732 7.572 -39.187 1.00 92.38 93 HIS A O 1
ATOM 741 N N . ASN A 1 94 ? 27.408 6.570 -38.107 1.00 88.38 94 ASN A N 1
ATOM 742 C CA . ASN A 1 94 ? 26.860 5.230 -38.251 1.00 88.38 94 ASN A CA 1
ATOM 743 C C . ASN A 1 94 ? 25.549 5.022 -37.484 1.00 88.38 94 ASN A C 1
ATOM 745 O O . ASN A 1 94 ? 24.800 4.114 -37.843 1.00 88.38 94 ASN A O 1
ATOM 749 N N . SER A 1 95 ? 25.239 5.810 -36.451 1.00 86.75 95 SER A N 1
ATOM 750 C CA . SER A 1 95 ? 23.958 5.690 -35.746 1.00 86.75 95 SER A CA 1
ATOM 751 C C . SER A 1 95 ? 22.821 6.377 -36.507 1.00 86.75 95 SER A C 1
ATOM 753 O O . SER A 1 95 ? 21.773 5.760 -36.702 1.00 86.75 95 SER A O 1
ATOM 755 N N . TRP A 1 96 ? 23.033 7.601 -37.008 1.00 88.56 96 TRP A N 1
ATOM 756 C CA . TRP A 1 96 ? 21.989 8.366 -37.705 1.00 88.56 96 TRP A CA 1
ATOM 757 C C . TRP A 1 96 ? 21.866 8.048 -39.198 1.00 88.56 96 TRP A C 1
ATOM 759 O O . TRP A 1 96 ? 20.813 8.303 -39.778 1.00 88.56 96 TRP A O 1
ATOM 769 N N . ARG A 1 97 ? 22.899 7.481 -39.842 1.00 93.88 97 ARG A N 1
ATOM 770 C CA . ARG A 1 97 ? 22.856 7.127 -41.274 1.00 93.88 97 ARG A CA 1
ATOM 771 C C . ARG A 1 97 ? 21.902 5.966 -41.553 1.00 93.88 97 ARG A C 1
ATOM 773 O O . ARG A 1 97 ? 21.183 5.990 -42.550 1.00 93.88 97 ARG A O 1
ATOM 780 N N . LYS A 1 98 ? 21.893 4.949 -40.684 1.00 92.19 98 LYS A N 1
ATOM 781 C CA . LYS A 1 98 ? 21.181 3.666 -40.873 1.00 92.19 98 LYS A CA 1
ATOM 782 C C . LYS A 1 98 ? 19.699 3.786 -41.269 1.00 92.19 98 LYS A C 1
ATOM 784 O O . LYS A 1 98 ? 19.304 3.061 -42.179 1.00 92.19 98 LYS A O 1
ATOM 789 N N . PRO A 1 99 ? 18.880 4.675 -40.677 1.00 92.31 99 PRO A N 1
ATOM 790 C CA . PRO A 1 99 ? 17.463 4.795 -41.020 1.00 92.31 99 PRO A CA 1
ATOM 791 C C . PRO A 1 99 ? 17.228 5.289 -42.458 1.00 92.31 99 PRO A C 1
ATOM 793 O O . PRO A 1 99 ? 16.337 4.790 -43.143 1.00 92.31 99 PRO A O 1
ATOM 796 N N . TYR A 1 100 ? 18.045 6.231 -42.941 1.00 91.56 100 TYR A N 1
ATOM 797 C CA . TYR A 1 100 ? 17.790 6.952 -44.198 1.00 91.56 100 TYR A CA 1
ATOM 798 C C . TYR A 1 100 ? 18.697 6.514 -45.351 1.00 91.56 100 TYR A C 1
ATOM 800 O O . TYR A 1 100 ? 18.226 6.324 -46.473 1.00 91.56 100 TYR A O 1
ATOM 808 N N . TYR A 1 101 ? 19.974 6.258 -45.071 1.00 94.12 101 TYR A N 1
ATOM 809 C CA . TYR A 1 101 ? 21.017 5.990 -46.070 1.00 94.12 101 TYR A CA 1
ATOM 810 C C . TYR A 1 101 ? 21.744 4.652 -45.833 1.00 94.12 101 TYR A C 1
ATOM 812 O O . TYR A 1 101 ? 22.831 4.424 -46.359 1.00 94.12 101 TYR A O 1
ATOM 820 N N . GLY A 1 102 ? 21.183 3.770 -45.000 1.00 92.44 102 GLY A N 1
ATOM 821 C CA . GLY A 1 102 ? 21.654 2.391 -44.857 1.00 92.44 102 GLY A CA 1
ATOM 822 C C . GLY A 1 102 ? 21.266 1.506 -46.044 1.00 92.44 102 GLY A C 1
ATOM 823 O O . GLY A 1 102 ? 20.399 1.854 -46.852 1.00 92.44 102 GLY A O 1
ATOM 824 N N . THR A 1 103 ? 21.869 0.324 -46.116 1.00 95.69 103 THR A N 1
ATOM 825 C CA . THR A 1 103 ? 21.403 -0.749 -47.003 1.00 95.69 103 THR A CA 1
ATOM 826 C C . THR A 1 103 ? 19.964 -1.157 -46.642 1.00 95.69 103 THR A C 1
ATOM 828 O O . THR A 1 103 ? 19.525 -0.943 -45.505 1.00 95.69 103 THR A O 1
ATOM 831 N N . PRO A 1 104 ? 19.194 -1.771 -47.560 1.00 96.06 104 PRO A N 1
ATOM 832 C CA . PRO A 1 104 ? 17.839 -2.237 -47.252 1.00 96.06 104 PRO A CA 1
ATOM 833 C C . PRO A 1 104 ? 17.764 -3.136 -46.005 1.00 96.06 104 PRO A C 1
ATOM 835 O O . PRO A 1 104 ? 16.845 -2.989 -45.198 1.00 96.06 104 PRO A O 1
ATOM 838 N N . ALA A 1 105 ? 18.768 -3.997 -45.802 1.00 96.19 105 ALA A N 1
ATOM 839 C CA . ALA A 1 105 ? 18.883 -4.856 -44.625 1.00 96.19 105 ALA A CA 1
ATOM 840 C C . ALA A 1 105 ? 19.094 -4.053 -43.327 1.00 96.19 105 ALA A C 1
ATOM 842 O O . ALA A 1 105 ? 18.419 -4.300 -42.327 1.00 96.19 105 ALA A O 1
ATOM 843 N N . GLU A 1 106 ? 19.978 -3.050 -43.340 1.00 94.62 106 GLU A N 1
ATOM 844 C CA . GLU A 1 106 ? 20.218 -2.176 -42.181 1.00 94.62 106 GLU A CA 1
ATOM 845 C C . GLU A 1 106 ? 18.974 -1.361 -41.810 1.00 94.62 106 GLU A C 1
ATOM 847 O O . GLU A 1 106 ? 18.639 -1.242 -40.628 1.00 94.62 106 GLU A O 1
ATOM 852 N N . LYS A 1 107 ? 18.256 -0.838 -42.813 1.00 94.75 107 LYS A N 1
ATOM 853 C CA . LYS A 1 107 ? 17.002 -0.101 -42.606 1.00 94.75 107 LYS A CA 1
ATOM 854 C C . LYS A 1 107 ? 15.937 -0.980 -41.953 1.00 94.75 107 LYS A C 1
ATOM 856 O O . LYS A 1 107 ? 15.264 -0.536 -41.022 1.00 94.75 107 LYS A O 1
ATOM 861 N N . GLU A 1 108 ? 15.789 -2.225 -42.408 1.00 95.62 108 GLU A N 1
ATOM 862 C CA . GLU A 1 108 ? 14.827 -3.157 -41.814 1.00 95.62 108 GLU A CA 1
ATOM 863 C C . GLU A 1 108 ? 15.227 -3.567 -40.396 1.00 95.62 108 GLU A C 1
ATOM 865 O O . GLU A 1 108 ? 14.386 -3.555 -39.498 1.00 95.62 108 GLU A O 1
ATOM 870 N N . SER A 1 109 ? 16.513 -3.832 -40.151 1.00 95.31 109 SER A N 1
ATOM 871 C CA . SER A 1 109 ? 17.010 -4.103 -38.800 1.00 95.31 109 SER A CA 1
ATOM 872 C C . SER A 1 109 ? 16.724 -2.941 -37.844 1.00 95.31 109 SER A C 1
ATOM 874 O O . SER A 1 109 ? 16.344 -3.173 -36.696 1.00 95.31 109 SER A O 1
ATOM 876 N N . HIS A 1 110 ? 16.875 -1.694 -38.300 1.00 94.62 110 HIS A N 1
ATOM 877 C CA . HIS A 1 110 ? 16.567 -0.512 -37.498 1.00 94.62 110 HIS A CA 1
ATOM 878 C C . HIS A 1 110 ? 15.069 -0.417 -37.165 1.00 94.62 110 HIS A C 1
ATOM 880 O O . HIS A 1 110 ? 14.709 -0.263 -35.997 1.00 94.62 110 HIS A O 1
ATOM 886 N N . ARG A 1 111 ? 14.183 -0.595 -38.157 1.00 95.31 111 ARG A N 1
ATOM 887 C CA . ARG A 1 111 ? 12.723 -0.626 -37.938 1.00 95.31 111 ARG A CA 1
ATOM 888 C C . ARG A 1 111 ? 12.295 -1.758 -37.009 1.00 95.31 111 ARG A C 1
ATOM 890 O O . ARG A 1 111 ? 11.414 -1.575 -36.171 1.00 95.31 111 ARG A O 1
ATOM 897 N N . LYS A 1 112 ? 12.898 -2.941 -37.156 1.00 97.31 112 LYS A N 1
ATOM 898 C CA . LYS A 1 112 ? 12.665 -4.084 -36.267 1.00 97.31 112 LYS A CA 1
ATOM 899 C C . LYS A 1 112 ? 13.055 -3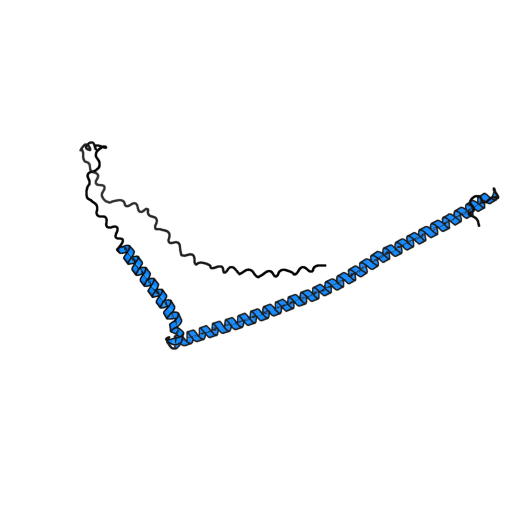.745 -34.829 1.00 97.31 112 LYS A C 1
ATOM 901 O O . LYS A 1 112 ? 12.253 -3.992 -33.938 1.00 97.31 112 LYS A O 1
ATOM 906 N N . ASN A 1 113 ? 14.224 -3.140 -34.616 1.00 96.50 113 ASN A N 1
ATOM 907 C CA . ASN A 1 113 ? 14.666 -2.742 -33.281 1.00 96.50 113 ASN A CA 1
ATOM 908 C C . ASN A 1 113 ? 13.687 -1.753 -32.623 1.00 96.50 113 ASN A C 1
ATOM 910 O O . ASN A 1 113 ? 13.263 -1.972 -31.496 1.00 96.50 113 ASN A O 1
ATOM 914 N N . ILE A 1 114 ? 13.242 -0.724 -33.356 1.00 96.56 114 ILE A N 1
ATOM 915 C CA . ILE A 1 114 ? 12.242 0.229 -32.843 1.00 96.56 114 ILE A CA 1
ATOM 916 C C . ILE A 1 114 ? 10.940 -0.482 -32.455 1.00 96.56 114 ILE A C 1
ATOM 918 O O . ILE A 1 114 ? 10.401 -0.223 -31.383 1.00 96.56 114 ILE A O 1
ATOM 922 N N . ARG A 1 115 ? 10.436 -1.395 -33.299 1.00 98.00 115 ARG A N 1
ATOM 923 C CA . ARG A 1 115 ? 9.223 -2.167 -32.982 1.00 98.00 115 ARG A CA 1
ATOM 924 C C . ARG A 1 115 ? 9.380 -2.992 -31.708 1.00 98.00 115 ARG A C 1
ATOM 926 O O . ARG A 1 115 ? 8.455 -3.002 -30.907 1.00 98.00 115 ARG A O 1
ATOM 933 N N . LEU A 1 116 ? 10.523 -3.653 -31.522 1.00 98.31 116 LEU A N 1
ATOM 934 C CA . LEU A 1 116 ? 10.786 -4.457 -30.327 1.00 98.31 116 LEU A CA 1
ATOM 935 C C . LEU A 1 116 ? 10.802 -3.594 -29.064 1.00 98.31 116 LEU A C 1
ATOM 937 O O . LEU A 1 116 ? 10.101 -3.917 -28.113 1.00 98.31 116 LEU A O 1
ATOM 941 N N . ILE A 1 117 ? 11.511 -2.462 -29.093 1.00 98.31 117 ILE A N 1
ATOM 942 C CA . ILE A 1 117 ? 11.558 -1.525 -27.961 1.00 98.31 117 ILE A CA 1
ATOM 943 C C . ILE A 1 117 ? 10.153 -1.008 -27.629 1.00 98.31 117 ILE A C 1
ATOM 945 O O . ILE A 1 117 ? 9.769 -0.953 -26.467 1.00 98.31 117 ILE A O 1
ATOM 949 N N . LEU A 1 118 ? 9.354 -0.655 -28.640 1.00 98.31 118 LEU A N 1
ATOM 950 C CA . LEU A 1 118 ? 7.977 -0.206 -28.417 1.00 98.31 118 LEU A CA 1
ATOM 951 C C . LEU A 1 118 ? 7.099 -1.304 -27.810 1.00 98.31 118 LEU A C 1
ATOM 953 O O . LEU A 1 118 ? 6.306 -1.027 -26.915 1.00 98.31 118 LEU A O 1
ATOM 957 N N . GLN A 1 119 ? 7.234 -2.545 -28.279 1.00 98.44 119 GLN A N 1
ATOM 958 C CA . GLN A 1 119 ? 6.505 -3.683 -27.719 1.00 98.44 119 GLN A CA 1
ATOM 959 C C . GLN A 1 119 ? 6.878 -3.927 -26.255 1.00 98.44 119 GLN A C 1
ATOM 961 O O . GLN A 1 119 ? 5.986 -4.127 -25.433 1.00 98.44 119 GLN A O 1
ATOM 966 N N . GLU A 1 120 ? 8.168 -3.859 -25.930 1.00 98.50 120 GLU A N 1
ATOM 967 C CA . GLU A 1 120 ? 8.678 -3.976 -24.564 1.00 98.50 120 GLU A CA 1
ATOM 968 C C . GLU A 1 120 ? 8.115 -2.864 -23.670 1.00 98.50 120 GLU A C 1
ATOM 970 O O . GLU A 1 120 ? 7.469 -3.157 -22.668 1.00 98.50 120 GLU A O 1
ATOM 975 N N . GLN A 1 121 ? 8.200 -1.601 -24.100 1.00 98.31 121 GLN A N 1
ATOM 976 C CA . GLN A 1 121 ? 7.635 -0.459 -23.369 1.00 98.31 121 GLN A CA 1
ATOM 977 C C . GLN A 1 121 ? 6.123 -0.593 -23.129 1.00 98.31 121 GLN A C 1
ATOM 979 O O . GLN A 1 121 ? 5.613 -0.243 -22.062 1.00 98.31 121 GLN A O 1
ATOM 984 N N . MET A 1 122 ? 5.377 -1.093 -24.118 1.00 98.31 122 MET A N 1
ATOM 985 C CA . MET A 1 122 ? 3.942 -1.344 -23.971 1.00 98.31 122 MET A CA 1
ATOM 986 C C . MET A 1 122 ? 3.660 -2.466 -22.965 1.00 98.31 122 MET A C 1
ATOM 988 O O . MET A 1 122 ? 2.737 -2.336 -22.155 1.00 98.31 122 MET A O 1
ATOM 992 N N . ALA A 1 123 ? 4.445 -3.544 -23.000 1.00 98.31 123 ALA A N 1
ATOM 993 C CA . ALA A 1 123 ? 4.318 -4.664 -22.076 1.00 98.31 123 ALA A CA 1
ATOM 994 C C . ALA A 1 123 ? 4.646 -4.246 -20.635 1.00 98.31 123 ALA A C 1
ATOM 996 O O . ALA A 1 123 ? 3.839 -4.494 -19.738 1.00 98.31 123 ALA A O 1
ATOM 997 N N . GLU A 1 124 ? 5.756 -3.535 -20.428 1.00 98.31 124 GLU A N 1
ATOM 998 C CA . GLU A 1 124 ? 6.167 -2.990 -19.128 1.00 98.31 124 GLU A CA 1
ATOM 999 C C . GLU A 1 124 ? 5.101 -2.058 -18.550 1.00 98.31 124 GLU A C 1
ATOM 1001 O O . GLU A 1 124 ? 4.689 -2.202 -17.398 1.00 98.31 124 GLU A O 1
ATOM 1006 N N . ARG A 1 125 ? 4.579 -1.132 -19.366 1.00 98.44 125 ARG A N 1
ATOM 1007 C CA . ARG A 1 125 ? 3.513 -0.220 -18.934 1.00 98.44 125 ARG A CA 1
ATOM 1008 C C . ARG A 1 125 ? 2.255 -0.980 -18.521 1.00 98.44 125 ARG A C 1
ATOM 1010 O O . ARG A 1 125 ? 1.632 -0.632 -17.518 1.00 98.44 125 ARG A O 1
ATOM 1017 N N . MET A 1 126 ? 1.860 -1.998 -19.285 1.00 98.31 126 MET A N 1
ATOM 1018 C CA . MET A 1 126 ? 0.699 -2.820 -18.948 1.00 98.31 126 MET A CA 1
ATOM 1019 C C . MET A 1 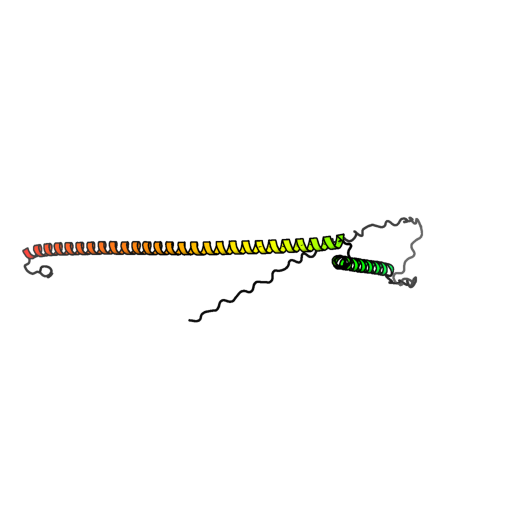126 ? 0.931 -3.614 -17.657 1.00 98.31 126 MET A C 1
ATOM 1021 O O . MET A 1 126 ? 0.023 -3.704 -16.830 1.00 98.31 126 MET A O 1
ATOM 1025 N N . GLN A 1 127 ? 2.127 -4.170 -17.463 1.00 98.38 127 GLN A N 1
ATOM 1026 C CA . GLN A 1 127 ? 2.488 -4.892 -16.247 1.00 98.38 127 GLN A CA 1
ATOM 1027 C C . GLN A 1 127 ? 2.437 -3.975 -15.021 1.00 98.38 127 GLN A C 1
ATOM 1029 O O . GLN A 1 127 ? 1.736 -4.291 -14.061 1.00 98.38 127 GLN A O 1
ATOM 1034 N N . MET A 1 128 ? 3.060 -2.800 -15.097 1.00 98.31 128 MET A N 1
ATOM 1035 C CA . MET A 1 128 ? 3.044 -1.799 -14.028 1.00 98.31 128 MET A CA 1
ATOM 1036 C C . MET A 1 128 ? 1.614 -1.394 -13.641 1.00 98.31 128 MET A C 1
ATOM 1038 O O . MET A 1 128 ? 1.289 -1.260 -12.463 1.00 98.31 128 MET A O 1
ATOM 1042 N N . GLN A 1 129 ? 0.721 -1.229 -14.624 1.00 98.31 129 GLN A N 1
ATOM 1043 C CA . GLN A 1 129 ? -0.688 -0.927 -14.354 1.00 98.31 129 GLN A CA 1
ATOM 1044 C C . GLN A 1 129 ? -1.412 -2.077 -13.647 1.00 98.31 129 GLN A C 1
ATOM 1046 O O . GLN A 1 129 ? -2.219 -1.826 -12.750 1.00 98.31 129 GLN A O 1
ATOM 1051 N N . ARG A 1 130 ? -1.132 -3.329 -14.029 1.00 98.25 130 ARG A N 1
ATOM 1052 C CA . ARG A 1 130 ? -1.707 -4.514 -13.375 1.00 98.25 130 ARG A CA 1
ATOM 1053 C C . ARG A 1 130 ? -1.228 -4.645 -11.935 1.00 98.25 130 ARG A C 1
ATOM 1055 O O . ARG A 1 130 ? -2.049 -4.902 -11.060 1.00 98.25 130 ARG A O 1
ATOM 1062 N N . GLU A 1 131 ? 0.062 -4.441 -11.695 1.00 98.31 131 GLU A N 1
ATOM 1063 C CA . GLU A 1 131 ? 0.660 -4.461 -10.357 1.00 98.31 131 GLU A CA 1
ATOM 1064 C C . GLU A 1 131 ? 0.062 -3.354 -9.486 1.00 98.31 131 GLU A C 1
ATOM 1066 O O . GLU A 1 131 ? -0.543 -3.647 -8.462 1.00 98.31 131 GLU A O 1
ATOM 1071 N N . SER A 1 132 ? 0.041 -2.109 -9.971 1.00 98.31 132 SER A N 1
ATOM 1072 C CA . SER A 1 132 ? -0.596 -0.992 -9.259 1.00 98.31 132 SER A CA 1
ATOM 1073 C C . SER A 1 132 ? -2.082 -1.230 -8.957 1.00 98.31 132 SER A C 1
ATOM 1075 O O . SER A 1 132 ? -2.601 -0.789 -7.930 1.00 98.31 132 SER A O 1
ATOM 1077 N N . PHE A 1 133 ? -2.819 -1.894 -9.851 1.00 98.38 133 PHE A N 1
ATOM 1078 C CA . PHE A 1 133 ? -4.208 -2.260 -9.581 1.00 98.38 133 PHE A CA 1
ATOM 1079 C C . PHE A 1 133 ? -4.320 -3.354 -8.514 1.00 98.38 133 PHE A C 1
ATOM 1081 O O . PHE A 1 133 ? -5.169 -3.255 -7.628 1.00 98.38 133 PHE A O 1
ATOM 1088 N N . ARG A 1 134 ? -3.459 -4.374 -8.576 1.00 98.44 134 ARG A N 1
ATOM 1089 C CA . ARG A 1 134 ? -3.397 -5.449 -7.583 1.00 98.44 134 ARG A CA 1
ATOM 1090 C C . ARG A 1 134 ? -3.079 -4.903 -6.193 1.00 98.44 134 ARG A C 1
ATOM 1092 O O . ARG A 1 134 ? -3.780 -5.258 -5.251 1.00 98.44 134 ARG A O 1
ATOM 1099 N N . ASP A 1 135 ? -2.100 -4.012 -6.094 1.00 98.38 135 ASP A N 1
ATOM 1100 C CA . ASP A 1 135 ? -1.673 -3.419 -4.827 1.00 98.38 135 ASP A CA 1
ATOM 1101 C C . ASP A 1 135 ? -2.796 -2.586 -4.207 1.00 98.38 135 ASP A C 1
ATOM 1103 O O . ASP A 1 135 ? -3.158 -2.795 -3.053 1.00 98.38 135 ASP A O 1
ATOM 1107 N N . ARG A 1 136 ? -3.444 -1.718 -4.999 1.00 98.25 136 ARG A N 1
ATOM 1108 C CA . ARG A 1 136 ? -4.591 -0.917 -4.533 1.00 98.25 136 ARG A CA 1
ATOM 1109 C C . ARG A 1 136 ? -5.767 -1.779 -4.089 1.00 98.25 136 ARG A C 1
ATOM 1111 O O . ARG A 1 136 ? -6.436 -1.457 -3.109 1.00 98.25 136 ARG A O 1
ATOM 1118 N N . LYS A 1 137 ? -6.037 -2.873 -4.806 1.00 98.44 137 LYS A N 1
ATOM 1119 C CA . LYS A 1 137 ? -7.069 -3.831 -4.407 1.00 98.44 137 LYS A CA 1
ATOM 1120 C C . LYS A 1 137 ? -6.719 -4.463 -3.057 1.00 98.44 137 LYS A C 1
ATOM 1122 O O . LYS A 1 137 ? -7.570 -4.488 -2.175 1.00 98.44 137 LYS A O 1
ATOM 1127 N N . GLN A 1 138 ? -5.483 -4.929 -2.891 1.00 98.50 138 GLN A N 1
ATOM 1128 C CA . GLN A 1 138 ? -5.021 -5.547 -1.650 1.00 98.50 138 GLN A CA 1
ATOM 1129 C C . GLN A 1 138 ? -5.059 -4.565 -0.469 1.00 98.50 138 GLN A C 1
ATOM 1131 O O . GLN A 1 138 ? -5.512 -4.930 0.613 1.00 98.50 138 GLN A O 1
ATOM 1136 N N . GLU A 1 139 ? -4.633 -3.319 -0.676 1.00 98.25 139 GLU A N 1
ATOM 1137 C CA . GLU A 1 139 ? -4.703 -2.253 0.329 1.00 98.25 139 GLU A CA 1
ATOM 1138 C C . GLU A 1 139 ? -6.152 -1.980 0.755 1.00 98.25 139 GLU A C 1
ATOM 1140 O O . GLU A 1 139 ? -6.451 -1.900 1.946 1.00 98.25 139 GLU A O 1
ATOM 1145 N N . SER A 1 140 ? -7.076 -1.916 -0.208 1.00 98.25 140 SER A N 1
ATOM 1146 C CA . SER A 1 140 ? -8.500 -1.727 0.075 1.00 98.25 140 SER A CA 1
ATOM 1147 C C . SER A 1 140 ? -9.108 -2.910 0.832 1.00 98.25 140 SER A C 1
ATOM 1149 O O . SER A 1 140 ? -9.871 -2.697 1.773 1.00 98.25 140 SER A O 1
ATOM 1151 N N . GLU A 1 141 ? -8.777 -4.147 0.455 1.00 98.31 141 GLU A N 1
ATOM 1152 C CA . GLU A 1 141 ? -9.229 -5.351 1.162 1.00 98.31 141 GLU A CA 1
ATOM 1153 C C . GLU A 1 141 ? -8.706 -5.379 2.603 1.00 98.31 141 GLU A C 1
ATOM 1155 O O . GLU A 1 141 ? -9.462 -5.685 3.528 1.00 98.31 141 GLU A O 1
ATOM 1160 N N . TYR A 1 142 ? -7.440 -5.002 2.804 1.00 98.50 142 TYR A N 1
ATOM 1161 C CA . TYR A 1 142 ? -6.842 -4.877 4.129 1.00 98.50 142 TYR A CA 1
ATOM 1162 C C . TYR A 1 142 ? -7.557 -3.824 4.984 1.00 98.50 142 TYR A C 1
ATOM 1164 O O . TYR A 1 142 ? -7.910 -4.116 6.125 1.00 98.50 142 TYR A O 1
ATOM 1172 N N . ALA A 1 143 ? -7.830 -2.637 4.433 1.00 98.31 143 ALA A N 1
ATOM 1173 C CA . ALA A 1 143 ? -8.532 -1.573 5.151 1.00 98.31 143 ALA A CA 1
ATOM 1174 C C . ALA A 1 143 ? -9.934 -2.018 5.603 1.00 98.31 143 ALA A C 1
ATOM 1176 O O . ALA A 1 143 ? -10.282 -1.887 6.773 1.00 98.31 143 ALA A O 1
ATOM 1177 N N . VAL A 1 144 ? -10.703 -2.651 4.711 1.00 98.44 144 VAL A N 1
ATOM 1178 C CA . VAL A 1 144 ? -12.036 -3.182 5.047 1.00 98.44 144 VAL A CA 1
ATOM 1179 C C . VAL A 1 144 ? -11.954 -4.258 6.129 1.00 98.44 144 VAL A C 1
ATOM 1181 O O . VAL A 1 144 ? -12.800 -4.311 7.023 1.00 98.44 144 VAL A O 1
ATOM 1184 N N . GLN A 1 145 ? -10.959 -5.143 6.057 1.00 98.38 145 GLN A N 1
ATOM 1185 C CA . GLN A 1 145 ? -10.786 -6.194 7.054 1.00 98.38 145 GLN A CA 1
ATOM 1186 C C . GLN A 1 145 ? -10.393 -5.626 8.421 1.00 98.38 145 GLN A C 1
ATOM 1188 O O . GLN A 1 145 ? -10.901 -6.094 9.440 1.00 98.38 145 GLN A O 1
ATOM 1193 N N . HIS A 1 146 ? -9.532 -4.613 8.438 1.00 98.50 146 HIS A N 1
ATOM 1194 C CA . HIS A 1 146 ? -9.150 -3.899 9.647 1.00 98.50 146 HIS A CA 1
ATOM 1195 C C . HIS A 1 146 ? -10.359 -3.203 10.288 1.00 98.50 146 HIS A C 1
ATOM 1197 O O . HIS A 1 146 ? -10.621 -3.395 11.471 1.00 98.50 146 HIS A O 1
ATOM 1203 N N . ASP A 1 147 ? -11.168 -2.487 9.505 1.00 98.56 147 ASP A N 1
ATOM 1204 C CA . ASP A 1 147 ? -12.374 -1.822 10.013 1.00 98.56 147 ASP A CA 1
ATOM 1205 C C . ASP A 1 147 ? -13.367 -2.822 10.621 1.00 98.56 147 ASP A C 1
ATOM 1207 O O . ASP A 1 147 ? -13.940 -2.583 11.686 1.00 98.56 147 ASP A O 1
ATOM 1211 N N . ARG A 1 148 ? -13.534 -3.992 9.989 1.00 98.38 148 ARG A N 1
ATOM 1212 C CA . ARG A 1 148 ? -14.345 -5.085 10.548 1.00 98.38 148 ARG A CA 1
ATOM 1213 C C . ARG A 1 148 ? -13.817 -5.555 11.900 1.00 98.38 148 ARG A C 1
ATOM 1215 O O . ARG A 1 148 ? -14.624 -5.790 12.795 1.00 98.38 148 ARG A O 1
ATOM 1222 N N . GLN A 1 149 ? -12.499 -5.685 12.046 1.00 98.50 149 GLN A N 1
ATOM 1223 C CA . GLN A 1 149 ? -11.874 -6.076 13.311 1.00 98.50 149 GLN A CA 1
ATOM 1224 C C . GLN A 1 149 ? -12.108 -5.024 14.399 1.00 98.50 149 GLN A C 1
ATOM 1226 O O . GLN A 1 149 ? -12.532 -5.377 15.498 1.00 98.50 149 GLN A O 1
ATOM 1231 N N . CYS A 1 150 ? -11.954 -3.736 14.081 1.00 98.44 150 CYS A N 1
ATOM 1232 C CA . CYS A 1 150 ? -12.248 -2.658 15.025 1.00 98.44 150 CYS A CA 1
ATOM 1233 C C . CYS A 1 150 ? -13.697 -2.712 15.524 1.00 98.44 150 CYS A C 1
ATOM 1235 O O . CYS A 1 150 ? -13.934 -2.650 16.727 1.00 98.44 150 CYS A O 1
ATOM 1237 N N . LEU A 1 151 ? -14.667 -2.914 14.625 1.00 98.25 151 LEU A N 1
ATOM 1238 C CA . LEU A 1 151 ? -16.076 -3.039 15.013 1.00 98.25 151 LEU A CA 1
ATOM 1239 C C . LEU A 1 151 ? -16.326 -4.242 15.931 1.00 98.25 151 LEU A C 1
ATOM 1241 O O . LEU A 1 151 ? -17.104 -4.143 16.883 1.00 98.25 151 LEU A O 1
ATOM 1245 N N . THR A 1 152 ? -15.681 -5.382 15.662 1.00 98.38 152 THR A N 1
ATOM 1246 C CA . THR A 1 152 ? -15.800 -6.554 16.537 1.00 98.38 152 THR A CA 1
ATOM 1247 C C . THR A 1 152 ? -15.178 -6.306 17.905 1.00 98.38 152 THR A C 1
ATOM 1249 O O . THR A 1 152 ? -15.787 -6.656 18.918 1.00 98.38 152 THR A O 1
ATOM 1252 N N . ASP A 1 153 ? -14.018 -5.656 17.953 1.00 98.44 153 ASP A N 1
ATOM 1253 C CA . ASP A 1 153 ? -13.320 -5.350 19.198 1.00 98.44 153 ASP A CA 1
ATOM 1254 C C . ASP A 1 153 ? -14.109 -4.350 20.043 1.00 98.44 153 ASP A C 1
ATOM 1256 O O . ASP A 1 153 ? -14.285 -4.563 21.244 1.00 98.44 153 ASP A O 1
ATOM 1260 N N . ASP A 1 154 ? -14.674 -3.314 19.426 1.00 98.44 154 ASP A N 1
ATOM 1261 C CA . ASP A 1 154 ? -15.542 -2.348 20.098 1.00 98.44 154 ASP A CA 1
ATOM 1262 C C . ASP A 1 154 ? -16.790 -3.018 20.679 1.00 98.44 154 ASP A C 1
ATOM 1264 O O . ASP A 1 154 ? -17.148 -2.775 21.837 1.00 98.44 154 ASP A O 1
ATOM 1268 N N . ALA A 1 155 ? -17.423 -3.924 19.926 1.00 98.31 155 ALA A N 1
ATOM 1269 C CA . ALA A 1 155 ? -18.570 -4.687 20.411 1.00 98.31 155 ALA A CA 1
ATOM 1270 C C . ALA A 1 155 ? -18.201 -5.579 21.611 1.00 98.31 155 ALA A C 1
ATOM 1272 O O . ALA A 1 155 ? -18.924 -5.610 22.615 1.00 98.31 155 ALA A O 1
ATOM 1273 N N . MET A 1 156 ? -17.057 -6.271 21.550 1.00 98.31 156 MET A N 1
ATOM 1274 C CA . MET A 1 156 ? -16.559 -7.077 22.668 1.00 98.31 156 MET A CA 1
ATOM 1275 C C . MET A 1 156 ? -16.218 -6.219 23.888 1.00 98.31 156 MET A C 1
ATOM 1277 O O . MET A 1 156 ? -16.574 -6.583 25.010 1.00 98.31 156 MET A O 1
ATOM 1281 N N . ASN A 1 157 ? -15.565 -5.076 23.686 1.00 98.25 157 ASN A N 1
ATOM 1282 C CA . ASN A 1 157 ? -15.197 -4.144 24.748 1.00 98.25 157 ASN A CA 1
ATOM 1283 C C . ASN A 1 157 ? -16.437 -3.562 25.428 1.00 98.25 157 ASN A C 1
ATOM 1285 O O . ASN A 1 157 ? -16.493 -3.496 26.660 1.00 98.25 157 ASN A O 1
ATOM 1289 N N . HIS A 1 158 ? -17.458 -3.206 24.647 1.00 98.25 158 HIS A N 1
ATOM 1290 C CA . HIS A 1 158 ? -18.736 -2.749 25.173 1.00 98.25 158 HIS A CA 1
ATOM 1291 C C . HIS A 1 158 ? -19.408 -3.834 26.024 1.00 98.25 158 HIS A C 1
ATOM 1293 O O . HIS A 1 158 ? -19.820 -3.562 27.154 1.00 98.25 158 HIS A O 1
ATOM 1299 N N . ARG A 1 159 ? -19.453 -5.082 25.533 1.00 98.38 159 ARG A N 1
ATOM 1300 C CA . ARG A 1 159 ? -19.997 -6.217 26.294 1.00 98.38 159 ARG A CA 1
ATOM 1301 C C . ARG A 1 159 ? -19.226 -6.449 27.594 1.00 98.38 159 ARG A C 1
ATOM 1303 O O . ARG A 1 159 ? -19.834 -6.496 28.656 1.00 98.38 159 ARG A O 1
ATOM 1310 N N . LYS A 1 160 ? -17.895 -6.513 27.530 1.00 98.38 160 LYS A N 1
ATOM 1311 C CA . LYS A 1 160 ? -17.026 -6.726 28.697 1.00 98.38 160 LYS A CA 1
ATOM 1312 C C . LYS A 1 160 ? -17.212 -5.634 29.750 1.00 98.38 160 LYS A C 1
ATOM 1314 O O . LYS A 1 160 ? -17.254 -5.915 30.944 1.00 98.38 160 LYS A O 1
ATOM 1319 N N . ARG A 1 161 ? -17.349 -4.378 29.317 1.00 98.25 161 ARG A N 1
ATOM 1320 C CA . ARG A 1 161 ? -17.645 -3.254 30.212 1.00 98.25 161 ARG A CA 1
ATOM 1321 C C . ARG A 1 161 ? -19.018 -3.404 30.867 1.00 98.25 161 ARG A C 1
ATOM 1323 O O . ARG A 1 161 ? -19.137 -3.146 32.062 1.00 98.25 161 ARG A O 1
ATOM 1330 N N . ALA A 1 162 ? -20.036 -3.797 30.106 1.00 98.31 162 ALA A N 1
ATOM 1331 C CA . ALA A 1 162 ? -21.377 -4.019 30.636 1.00 98.31 162 ALA A CA 1
ATOM 1332 C C . ALA A 1 162 ? -21.390 -5.150 31.678 1.00 98.31 162 ALA A C 1
ATOM 1334 O O . ALA A 1 162 ? -21.901 -4.944 32.775 1.00 98.31 162 ALA A O 1
ATOM 1335 N N . GLU A 1 163 ? -20.754 -6.285 31.379 1.00 98.44 163 GLU A N 1
ATOM 1336 C CA . GLU A 1 163 ? -20.591 -7.417 32.304 1.00 98.44 163 GLU A CA 1
ATOM 1337 C C . GLU A 1 163 ? -19.860 -7.000 33.586 1.00 98.44 163 GLU A C 1
ATOM 1339 O O . GLU A 1 163 ? -20.313 -7.300 34.691 1.00 98.44 163 GLU A O 1
ATOM 1344 N N . TYR A 1 164 ? -18.768 -6.240 33.453 1.00 98.19 164 TYR A N 1
ATOM 1345 C CA . TYR A 1 164 ? -18.032 -5.692 34.591 1.00 98.19 164 TYR A CA 1
ATOM 1346 C C . TYR A 1 164 ? -18.941 -4.828 35.474 1.00 98.19 164 TYR A C 1
ATOM 1348 O O . TYR A 1 164 ? -19.058 -5.075 36.670 1.00 98.19 164 TYR A O 1
ATOM 1356 N N . LEU A 1 165 ? -19.641 -3.844 34.901 1.00 98.12 165 LEU A N 1
ATOM 1357 C CA . LEU A 1 165 ? -20.524 -2.958 35.667 1.00 98.12 165 LEU A CA 1
ATOM 1358 C C . LEU A 1 165 ? -21.714 -3.699 36.285 1.00 98.12 165 LEU A C 1
ATOM 1360 O O . LEU A 1 165 ? -22.115 -3.381 37.406 1.00 98.12 165 LEU A O 1
ATOM 1364 N N . GLN A 1 166 ? -22.262 -4.691 35.583 1.00 98.38 166 GLN A N 1
ATOM 1365 C CA . GLN A 1 166 ? -23.319 -5.550 36.102 1.00 98.38 166 GLN A CA 1
ATOM 1366 C C . GLN A 1 166 ? -22.842 -6.318 37.337 1.00 98.38 166 GLN A C 1
ATOM 1368 O O . GLN A 1 166 ? -23.526 -6.298 38.356 1.00 98.38 166 GLN A O 1
ATOM 1373 N N . HIS A 1 167 ? -21.640 -6.897 37.293 1.00 98.44 167 HIS A N 1
ATOM 1374 C CA . HIS A 1 167 ? -21.056 -7.583 38.442 1.00 98.44 167 HIS A CA 1
ATOM 1375 C C . HIS A 1 167 ? -20.965 -6.663 39.671 1.00 98.44 167 HIS A C 1
ATOM 1377 O O . HIS A 1 167 ? -21.413 -7.031 40.754 1.00 98.44 167 HIS A O 1
ATOM 1383 N N . PHE A 1 168 ? -20.465 -5.430 39.517 1.00 98.00 168 PHE A N 1
ATOM 1384 C CA . PHE A 1 168 ? -20.421 -4.474 40.637 1.00 98.00 168 PHE A CA 1
ATOM 1385 C C . PHE A 1 168 ? -21.807 -4.084 41.144 1.00 98.00 168 PHE A C 1
ATOM 1387 O O . PHE A 1 168 ? -21.998 -3.926 42.349 1.00 98.00 168 PHE A O 1
ATOM 1394 N N . ARG A 1 169 ? -22.782 -3.920 40.246 1.00 98.19 169 ARG A N 1
ATOM 1395 C CA . ARG A 1 169 ? -24.166 -3.638 40.634 1.00 98.19 169 ARG A CA 1
ATOM 1396 C C . ARG A 1 169 ? -24.734 -4.768 41.492 1.00 98.19 169 ARG A C 1
ATOM 1398 O O . ARG A 1 169 ? -25.341 -4.484 42.525 1.00 98.19 169 ARG A O 1
ATOM 1405 N N . ASP A 1 170 ? -24.532 -6.011 41.075 1.00 98.44 170 ASP A N 1
ATOM 1406 C CA . ASP A 1 170 ? -25.067 -7.186 41.758 1.00 98.44 170 ASP A CA 1
ATOM 1407 C C . ASP A 1 170 ? -24.389 -7.396 43.120 1.00 98.44 170 ASP A C 1
ATOM 1409 O O . ASP A 1 170 ? -25.077 -7.606 44.120 1.00 98.44 170 ASP A O 1
ATOM 1413 N N . GLU A 1 171 ? -23.067 -7.232 43.207 1.00 98.25 171 GLU A N 1
ATOM 1414 C CA . GLU A 1 171 ? -22.332 -7.305 44.478 1.00 98.25 171 GLU A CA 1
ATOM 1415 C C . GLU A 1 171 ? -22.717 -6.173 45.444 1.00 98.25 171 GLU A C 1
ATOM 1417 O O . GLU A 1 171 ? -22.948 -6.413 46.632 1.00 98.25 171 GLU A O 1
ATOM 1422 N N . ASN A 1 172 ? -22.896 -4.946 44.945 1.00 97.94 172 ASN A N 1
ATOM 1423 C CA . ASN A 1 172 ? -23.381 -3.835 45.766 1.00 97.94 172 ASN A CA 1
ATOM 1424 C C . ASN A 1 172 ? -24.797 -4.096 46.294 1.00 97.94 172 ASN A C 1
ATOM 1426 O O . ASN A 1 172 ? -25.096 -3.775 47.446 1.00 97.94 172 ASN A O 1
ATOM 1430 N N . LYS A 1 173 ? -25.670 -4.696 45.476 1.00 98.44 173 LYS A N 1
ATOM 1431 C CA . LYS A 1 173 ? -27.017 -5.085 45.902 1.00 98.44 173 LYS A CA 1
ATOM 1432 C C . LYS A 1 173 ? -26.960 -6.136 47.012 1.00 98.44 173 LYS A C 1
ATOM 1434 O O . LYS A 1 173 ? -27.579 -5.922 48.053 1.00 98.44 173 LYS A O 1
ATOM 1439 N N . LYS A 1 174 ? -26.173 -7.203 46.837 1.00 98.12 174 LYS A N 1
ATOM 1440 C CA . LYS A 1 174 ? -25.972 -8.236 47.870 1.00 98.12 174 LYS A CA 1
ATOM 1441 C C . LYS A 1 174 ? -25.464 -7.633 49.179 1.00 98.12 174 LYS A C 1
ATOM 1443 O O . LYS A 1 174 ? -25.968 -7.967 50.248 1.00 98.12 174 LYS A O 1
ATOM 1448 N N . LEU A 1 175 ? -24.509 -6.704 49.106 1.00 98.12 175 LEU A N 1
ATOM 1449 C CA . LEU A 1 175 ? -23.979 -6.016 50.284 1.00 98.12 175 LEU A CA 1
ATOM 1450 C C . LEU A 1 175 ? -25.057 -5.199 51.008 1.00 98.12 175 LEU A C 1
ATOM 1452 O O . LEU A 1 175 ? -25.119 -5.207 52.238 1.00 98.12 175 LEU A O 1
ATOM 1456 N N . MET A 1 176 ? -25.904 -4.489 50.261 1.00 97.88 176 MET A N 1
ATOM 1457 C CA . MET A 1 176 ? -27.004 -3.706 50.828 1.00 97.88 176 MET A CA 1
ATOM 1458 C C . MET A 1 176 ? -28.067 -4.593 51.476 1.00 97.88 176 MET A C 1
ATOM 1460 O O . MET A 1 176 ? -28.507 -4.293 52.585 1.00 97.88 176 MET A O 1
ATOM 1464 N N . GLU A 1 177 ? -28.442 -5.695 50.826 1.00 97.94 177 GLU A N 1
ATOM 1465 C CA . GLU A 1 177 ? -29.371 -6.686 51.377 1.00 97.94 177 GLU A CA 1
ATOM 1466 C C . GLU A 1 177 ? -28.815 -7.303 52.664 1.00 97.94 177 GLU A C 1
ATOM 1468 O O . GLU A 1 177 ? -29.512 -7.347 53.678 1.00 97.94 177 GLU A O 1
ATOM 1473 N N . TRP A 1 178 ? -27.530 -7.668 52.672 1.00 98.06 178 TRP A N 1
ATOM 1474 C CA . TRP A 1 178 ? -26.853 -8.166 53.866 1.00 98.06 178 TRP A CA 1
ATOM 1475 C C . TRP A 1 178 ? -26.852 -7.136 55.003 1.00 98.06 178 TRP A C 1
ATOM 1477 O O . TRP A 1 178 ? -27.231 -7.460 56.128 1.00 98.06 178 TRP A O 1
ATOM 1487 N N . LYS A 1 179 ? -26.499 -5.871 54.726 1.00 97.94 179 LYS A N 1
ATOM 1488 C CA . LYS A 1 179 ? -26.539 -4.791 55.731 1.00 97.94 179 LYS A CA 1
ATOM 1489 C C . LYS A 1 179 ? -27.946 -4.564 56.276 1.00 97.94 179 LYS A C 1
ATOM 1491 O O . LYS A 1 179 ? -28.107 -4.310 57.473 1.00 97.94 179 LYS A O 1
ATOM 1496 N N . TRP A 1 180 ? -28.961 -4.633 55.419 1.00 97.50 180 TRP A N 1
ATOM 1497 C CA . TRP A 1 180 ? -30.347 -4.458 55.836 1.00 97.50 180 TRP A CA 1
ATOM 1498 C C . TRP A 1 180 ? -30.794 -5.586 56.764 1.00 97.50 180 TRP A C 1
ATOM 1500 O O . TRP A 1 180 ? -31.373 -5.311 57.817 1.00 97.50 180 TRP A O 1
ATOM 1510 N N . GLU A 1 181 ? -30.455 -6.827 56.423 1.00 97.75 181 GLU A N 1
ATOM 1511 C CA . GLU A 1 181 ? -30.756 -8.002 57.236 1.00 97.75 181 GLU A CA 1
ATOM 1512 C C . GLU A 1 181 ? -30.042 -7.943 58.596 1.00 97.75 181 GLU A C 1
ATOM 1514 O O . GLU A 1 181 ? -30.681 -8.103 59.634 1.00 97.75 181 GLU A O 1
ATOM 1519 N N . GLN A 1 182 ? -28.756 -7.576 58.624 1.00 97.44 182 GLN A N 1
ATOM 1520 C CA . GLN A 1 182 ? -28.017 -7.351 59.874 1.00 97.44 182 GLN A CA 1
ATOM 1521 C C . GLN A 1 182 ? -28.676 -6.278 60.747 1.00 97.44 182 GLN A C 1
ATOM 1523 O O . GLN A 1 182 ? -28.887 -6.478 61.943 1.00 97.44 182 GLN A O 1
ATOM 1528 N N . THR A 1 183 ? -29.064 -5.153 60.142 1.00 96.31 183 THR A N 1
ATOM 1529 C CA . THR A 1 183 ? -29.750 -4.065 60.851 1.00 96.31 183 THR A CA 1
ATOM 1530 C C . THR A 1 183 ? -31.095 -4.525 61.418 1.00 96.31 183 THR A C 1
ATOM 1532 O O . THR A 1 183 ? -31.454 -4.160 62.538 1.00 96.31 183 THR A O 1
ATOM 1535 N N . ARG A 1 184 ? -31.851 -5.328 60.661 1.00 96.06 184 ARG A N 1
ATOM 1536 C CA . ARG A 1 184 ? -33.135 -5.894 61.094 1.00 96.06 184 ARG A CA 1
ATOM 1537 C C . ARG A 1 184 ? -32.948 -6.837 62.282 1.00 96.06 184 ARG A C 1
ATOM 1539 O O . ARG A 1 184 ? -33.644 -6.681 63.281 1.00 96.06 184 ARG A O 1
ATOM 1546 N N . GLN A 1 185 ? -31.989 -7.757 62.204 1.00 96.19 185 GLN A N 1
ATOM 1547 C CA . GLN A 1 185 ? -31.674 -8.688 63.291 1.00 96.19 185 GLN A CA 1
ATOM 1548 C C . GLN A 1 185 ? -31.165 -7.961 64.538 1.00 96.19 185 GLN A C 1
ATOM 1550 O O . GLN A 1 185 ? -31.504 -8.333 65.659 1.00 96.19 185 GLN A O 1
ATOM 1555 N N . GLN A 1 186 ? -30.362 -6.907 64.369 1.00 94.62 186 GLN A N 1
ATOM 1556 C CA . GLN A 1 186 ? -29.903 -6.084 65.486 1.00 94.62 186 GLN A CA 1
ATOM 1557 C C . GLN A 1 186 ? -31.065 -5.364 66.174 1.00 94.62 186 GLN A C 1
ATOM 1559 O O . GLN A 1 186 ? -31.130 -5.398 67.399 1.00 94.62 186 GLN A O 1
ATOM 1564 N N . ARG A 1 187 ? -32.010 -4.789 65.415 1.00 91.94 187 ARG A N 1
ATOM 1565 C CA . ARG A 1 187 ? -33.234 -4.211 65.998 1.00 91.94 187 ARG A CA 1
ATOM 1566 C C . ARG A 1 187 ? -34.058 -5.255 66.740 1.00 91.94 187 ARG A C 1
ATOM 1568 O O . ARG A 1 187 ? -34.399 -5.020 67.884 1.00 91.94 187 ARG A O 1
ATOM 1575 N N . GLN A 1 188 ? -34.298 -6.427 66.149 1.00 92.25 188 GLN A N 1
ATOM 1576 C CA . GLN A 1 188 ? -35.045 -7.498 66.823 1.00 92.25 188 GLN A CA 1
ATOM 1577 C C . GLN A 1 188 ? -34.390 -7.936 68.138 1.00 92.25 188 GLN A C 1
ATOM 1579 O O . GLN A 1 188 ? -35.086 -8.135 69.130 1.00 92.25 188 GLN A O 1
ATOM 1584 N N . ARG A 1 189 ? -33.057 -8.068 68.163 1.00 92.31 189 ARG A N 1
ATOM 1585 C CA . ARG A 1 189 ? -32.315 -8.375 69.394 1.00 92.31 189 ARG A CA 1
ATOM 1586 C C . ARG A 1 189 ? -32.429 -7.255 70.422 1.00 92.31 189 ARG A C 1
ATOM 1588 O O . ARG A 1 189 ? -32.637 -7.553 71.592 1.00 92.31 189 ARG A O 1
ATOM 1595 N N . GLN A 1 190 ? -32.318 -5.997 69.994 1.00 90.12 190 GLN A N 1
ATOM 1596 C CA . GLN A 1 190 ? -32.483 -4.849 70.884 1.00 90.12 190 GLN A CA 1
ATOM 1597 C C . GLN A 1 190 ? -33.896 -4.806 71.471 1.00 90.12 190 GLN A C 1
ATOM 1599 O O . GLN A 1 190 ? -34.038 -4.702 72.681 1.00 90.12 190 GLN A O 1
ATOM 1604 N N . ASP A 1 191 ? -34.928 -4.987 70.646 1.00 90.06 191 ASP A N 1
ATOM 1605 C CA . ASP A 1 191 ? -36.325 -5.004 71.085 1.00 90.06 191 ASP A CA 1
ATOM 1606 C C . ASP A 1 191 ? -36.590 -6.143 72.083 1.00 90.06 191 ASP A C 1
ATOM 1608 O O . ASP A 1 191 ? -37.323 -5.963 73.054 1.00 90.06 191 ASP A O 1
ATOM 1612 N N . GLN A 1 192 ? -36.000 -7.326 71.871 1.00 90.25 192 GLN A N 1
ATOM 1613 C CA . GLN A 1 192 ? -36.084 -8.439 72.825 1.00 90.25 192 GLN A CA 1
ATOM 1614 C C . GLN A 1 192 ? -35.413 -8.090 74.156 1.00 90.25 192 GLN A C 1
ATOM 1616 O O . GLN A 1 192 ? -35.995 -8.323 75.212 1.00 90.25 192 GLN A O 1
ATOM 1621 N N . LEU A 1 193 ? -34.214 -7.512 74.107 1.00 89.62 193 LEU A N 1
ATOM 1622 C CA . LEU A 1 193 ? -33.449 -7.137 75.293 1.00 89.62 193 LEU A CA 1
ATOM 1623 C C . LEU A 1 193 ? -34.176 -6.042 76.091 1.00 89.62 193 LEU A C 1
ATOM 1625 O O . LEU A 1 193 ? -34.340 -6.170 77.302 1.00 89.62 193 LEU A O 1
ATOM 1629 N N . ASP A 1 194 ? -34.711 -5.031 75.409 1.00 87.75 194 ASP A N 1
ATOM 1630 C CA . ASP A 1 194 ? -35.507 -3.969 76.023 1.00 87.75 194 ASP A CA 1
ATOM 1631 C C . ASP A 1 194 ? -36.781 -4.540 76.674 1.00 87.75 194 ASP A C 1
ATOM 1633 O O . ASP A 1 194 ? -37.112 -4.172 77.800 1.00 87.75 194 ASP A O 1
ATOM 1637 N N . ARG A 1 195 ? -37.467 -5.505 76.037 1.00 87.31 195 ARG A N 1
ATOM 1638 C CA . ARG A 1 195 ? -38.624 -6.202 76.642 1.00 87.31 195 ARG A CA 1
ATOM 1639 C C . ARG A 1 195 ? -38.247 -6.973 77.905 1.00 87.31 195 ARG A C 1
ATOM 1641 O O . ARG A 1 195 ? -39.023 -6.977 78.858 1.00 87.31 195 ARG A O 1
ATOM 1648 N N . GLU A 1 196 ? -37.087 -7.626 77.922 1.00 88.50 196 GLU A N 1
ATOM 1649 C CA . GLU A 1 196 ? -36.581 -8.326 79.107 1.00 88.50 196 GLU A CA 1
ATOM 1650 C C . GLU A 1 196 ? -36.247 -7.348 80.247 1.00 88.50 196 GLU A C 1
ATOM 1652 O O . GLU A 1 196 ? -36.607 -7.609 81.393 1.00 88.50 196 GLU A O 1
ATOM 1657 N N . ILE A 1 197 ? -35.643 -6.190 79.948 1.00 87.25 197 ILE A N 1
ATOM 1658 C CA . ILE A 1 197 ? -35.365 -5.133 80.942 1.00 87.25 197 ILE A CA 1
ATOM 1659 C C . ILE A 1 197 ? -36.665 -4.548 81.506 1.00 87.25 197 ILE A C 1
ATOM 1661 O O . ILE A 1 197 ? -36.764 -4.328 82.716 1.00 87.25 197 ILE A O 1
ATOM 1665 N N . MET A 1 198 ? -37.680 -4.345 80.660 1.00 83.06 198 MET A N 1
ATOM 1666 C CA . MET A 1 198 ? -38.969 -3.771 81.065 1.00 83.06 198 MET A CA 1
ATOM 1667 C C . MET A 1 198 ? -39.720 -4.620 82.099 1.00 83.06 198 MET A C 1
ATOM 1669 O O . MET A 1 198 ? -40.551 -4.089 82.835 1.00 83.06 198 MET A O 1
ATOM 1673 N N . LYS A 1 199 ? -39.397 -5.917 82.223 1.00 85.06 199 LYS A N 1
ATOM 1674 C CA . LYS A 1 199 ? -39.909 -6.771 83.311 1.00 85.06 199 LYS A CA 1
ATOM 1675 C C . LYS A 1 199 ? -39.472 -6.282 84.696 1.00 85.06 199 LYS A C 1
ATOM 1677 O O . LYS A 1 199 ? -40.179 -6.527 85.669 1.00 85.06 199 LYS A O 1
ATOM 1682 N N . TYR A 1 200 ? -38.323 -5.611 84.782 1.00 85.38 200 TYR A N 1
ATOM 1683 C CA . TYR A 1 200 ? -37.723 -5.138 86.031 1.00 85.38 200 TYR A CA 1
ATOM 1684 C C . TYR A 1 200 ? -37.771 -3.609 86.184 1.00 85.38 200 TYR A C 1
ATOM 1686 O O . TYR A 1 200 ? -37.777 -3.116 87.310 1.00 85.38 200 TYR A O 1
ATOM 1694 N N . ASN A 1 201 ? -37.817 -2.848 85.083 1.00 82.62 201 ASN A N 1
ATOM 1695 C CA . ASN A 1 201 ? -37.898 -1.384 85.089 1.00 82.62 201 ASN A CA 1
ATOM 1696 C C . ASN A 1 201 ? -38.943 -0.892 84.070 1.00 82.62 201 ASN A C 1
ATOM 1698 O O . ASN A 1 201 ? -38.698 -1.012 82.876 1.00 82.62 201 ASN A O 1
ATOM 1702 N N . PRO A 1 202 ? -40.073 -0.298 84.491 1.00 80.12 202 PRO A N 1
ATOM 1703 C CA . PRO A 1 202 ? -41.196 -0.007 83.598 1.00 80.12 202 PRO A CA 1
ATOM 1704 C C . PRO A 1 202 ? -40.983 1.178 82.636 1.00 80.12 202 PRO A C 1
ATOM 1706 O O . PRO A 1 202 ? -41.886 1.487 81.859 1.00 80.12 202 PRO A O 1
ATOM 1709 N N . ILE A 1 203 ? -39.841 1.875 82.679 1.00 79.38 203 ILE A N 1
ATOM 1710 C CA . ILE A 1 203 ? -39.561 3.033 81.816 1.00 79.38 203 ILE A CA 1
ATOM 1711 C C . ILE A 1 203 ? -38.657 2.619 80.645 1.00 79.38 203 ILE A C 1
ATOM 1713 O O . ILE A 1 203 ? -37.519 2.194 80.842 1.00 79.38 203 ILE A O 1
ATOM 1717 N N . ASN A 1 204 ? -39.139 2.821 79.414 1.00 77.75 204 ASN A N 1
ATOM 1718 C CA . ASN A 1 204 ? -38.384 2.585 78.180 1.00 77.75 204 ASN A CA 1
ATOM 1719 C C . ASN A 1 204 ? -37.434 3.761 77.876 1.00 77.75 204 ASN A C 1
ATOM 1721 O O . ASN A 1 204 ? -37.734 4.625 77.053 1.00 77.75 204 ASN A O 1
ATOM 1725 N N . TRP A 1 205 ? -36.287 3.804 78.554 1.00 77.19 205 TRP A N 1
ATOM 1726 C CA . TRP 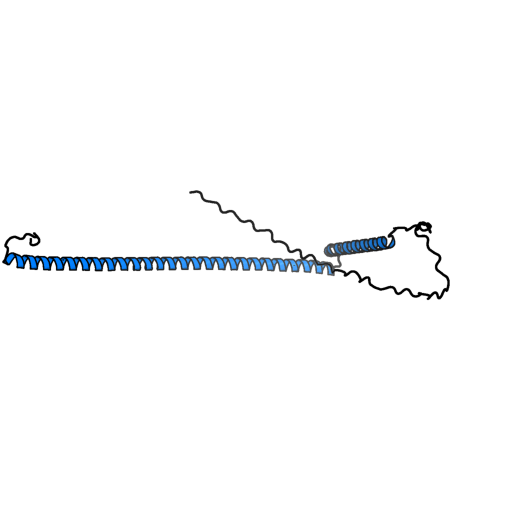A 1 205 ? -35.294 4.878 78.406 1.00 77.19 205 TRP A CA 1
ATOM 1727 C C . TRP A 1 205 ? -34.663 4.967 77.008 1.00 77.19 205 TRP A C 1
ATOM 1729 O O . TRP A 1 205 ? -34.228 6.044 76.607 1.00 77.19 205 TRP A O 1
ATOM 1739 N N . SER A 1 206 ? -34.605 3.859 76.265 1.00 76.62 206 SER A N 1
ATOM 1740 C CA . SER A 1 206 ? -34.035 3.799 74.913 1.00 76.62 206 SER A CA 1
ATOM 1741 C C . SER A 1 206 ? -35.014 4.257 73.825 1.00 76.62 206 SER A C 1
ATOM 1743 O O . SER A 1 206 ? -34.584 4.607 72.726 1.00 76.62 206 SER A O 1
ATOM 1745 N N . GLY A 1 207 ? -36.323 4.284 74.109 1.00 76.75 207 GLY A N 1
ATOM 1746 C CA . GLY A 1 207 ? -37.357 4.700 73.156 1.00 76.75 207 GLY A CA 1
ATOM 1747 C C . GLY A 1 207 ? -37.477 3.793 71.923 1.00 76.75 207 GLY A C 1
ATOM 1748 O O . GLY A 1 207 ? -38.090 4.185 70.930 1.00 76.75 207 GLY A O 1
ATOM 1749 N N . SER A 1 208 ? -36.878 2.598 71.959 1.00 74.94 208 SER A N 1
ATOM 1750 C CA . SER A 1 208 ? -36.786 1.671 70.819 1.00 74.94 208 SER A CA 1
ATOM 1751 C C . SER A 1 208 ? -38.066 0.868 70.610 1.00 74.94 208 SER A C 1
ATOM 1753 O O . SER A 1 208 ? -38.483 0.660 69.471 1.00 74.94 208 SER A O 1
ATOM 1755 N N . LEU A 1 209 ? -38.722 0.466 71.702 1.00 74.88 209 LEU A N 1
ATOM 1756 C CA . LEU A 1 209 ? -40.043 -0.157 71.670 1.00 74.88 209 LEU A CA 1
ATOM 1757 C C . LEU A 1 209 ? -41.115 0.912 71.413 1.00 74.88 209 LEU A C 1
ATOM 1759 O O . LEU A 1 209 ? -41.358 1.765 72.270 1.00 74.88 209 LEU A O 1
ATOM 1763 N N . LYS A 1 210 ? -41.722 0.865 70.225 1.00 64.50 210 LYS A N 1
ATOM 1764 C CA . LYS A 1 210 ? -42.935 1.619 69.885 1.00 64.50 210 LYS A CA 1
ATOM 1765 C C . LYS A 1 210 ? -44.192 0.849 70.256 1.00 64.50 210 LYS A C 1
ATOM 1767 O O . LYS A 1 210 ? -44.174 -0.394 70.110 1.00 64.50 210 LYS A O 1
#

Foldseek 3Di:
DDDDDDDDDDDDPPPPPPPDPPDPPPDPPDPDPPPPDPDPPPPPDPDPDPDDDPPDDDPPPDPPPDDPDPPPVVVVVVVVVVVVVVVVVVVVCVVVCQCPPNDPVSNVVVVVVVVVVVVVVVVVVVVVVVVVVVVVVVVVVVVVVVVVVVVVVVVVVVVVVVVVVVVVVVVVVVVVVVVVVVVVVVLVVVQVVLVVVCVVPVDSPVPSHD

Sequence (210 aa):
MMMMMGSAKRPSPSRCSSTVPVLPQIKPPHATKIYTLPGVKTLTATHPIPRLNPLRPPPHEGRRNVSLETVETHHHNLQRSLLMQQAEHFRFHNSWRKPYYGTPAEKESHRKNIRLILQEQMAERMQMQRESFRDRKQESEYAVQHDRQCLTDDAMNHRKRAEYLQHFRDENKKLMEWKWEQTRQQRQRQDQLDREIMKYNPINWSGSLK

Secondary structure (DSSP, 8-state):
----PPP--PPPPP------------PPP--------S---------PPP---TTSPPP-----------HHHHHHHHHHHHHHHHHHHHHHHHHHHHHHHS-HHHHHHHHHHHHHHHHHHHHHHHHHHHHHHHHHHHHHHHHHHHHHHHHHHHHHHHHHHHHHHHHHHHHHHHHHHHHHHHHHHHHHHHHHHHHHHHTT----TT----

Organism: Branchiostoma belcheri (NCBI:txid7741)

Radius of gyration: 55.82 Å; chains: 1; bounding box: 142×36×133 Å

pLDDT: mean 81.54, std 18.85, range [40.5, 98.56]